Protein AF-B8C5V2-F1 (afdb_monomer_lite)

InterPro domains:
  IPR014729 Rossmann-like alpha/beta/alpha sandwich fold [G3DSA:3.40.50.620] (75-107)
  IPR014729 Rossmann-like alpha/beta/alpha sandwich fold [G3DSA:3.40.50.620] (108-197)

Radius of gyration: 32.72 Å; chains: 1; bounding box: 82×73×82 Å

Foldseek 3Di:
DDDDDDDPPPPPPVVPPPPPPPPDDDDDPPVVPCDPVNVVVVVVVVLVVVLVVVVVCCVVDPAEQEPPGDADDPPDPVLVVQLPAEDEPDDPCLPPWPQNVVVVVVSVVSNHDYDPPCVVVVVVVVCCVVCVCPVVVSPDDDRDYHYDTDPLCPVADSVVLLVLLCCCVPPPPDPVSLVVNCNIHPNVCSVVSSVVRND

Sequence (199 aa):
MPKTAHFSQALKTSSLMSASIFGRDNNSDSDMHTSPIFTTCIVVLTAVLIAAGILIYRILFPAIISYPWDMPGEKSRQRKREKKMAVVFAGSFNPPHWGHLVMIRYLVERGIRTWNADGPDERKLQILNTWGPLLLGPVWPLKTVFLEGDPQYRDVSSTLVRSICSNRRRELGNPTYLEELSMLVPESVVEMVTDAYGR

Secondary structure (DSSP, 8-state):
-----SSSSTTSSSSSSSSSS--------------HHHHHHHHHHHHHHHHHHHHHHHHHS--EEPSSPP---TT-HHHHHHTT-B-------SS--HHHHHHHHHHHHTTPBPGGG-HHHHHHHHHHHHHHHHHSTTS------EEPPPGGGTT--HHHHHHHHHHGGG-TT-HHHHHHHHTTS-HHHHHHHHHHH--

Organism: Thalassiosira pseudonana (NCBI:txid35128)

pLDDT: mean 73.96, std 16.41, range [40.06, 94.31]

Structure (mmCIF, N/CA/C/O backbone):
data_AF-B8C5V2-F1
#
_entry.id   AF-B8C5V2-F1
#
loop_
_atom_site.group_PDB
_atom_site.id
_atom_site.type_symbol
_atom_site.label_atom_id
_atom_site.label_alt_id
_atom_site.label_comp_id
_atom_site.label_asym_id
_atom_site.label_entity_id
_atom_site.label_seq_id
_atom_site.pdbx_PDB_ins_code
_atom_site.Cartn_x
_atom_site.Cartn_y
_atom_site.Cartn_z
_atom_site.occupancy
_atom_site.B_iso_or_equiv
_atom_site.auth_seq_id
_atom_site.auth_comp_id
_atom_site.auth_asym_id
_atom_site.auth_atom_id
_atom_site.pdbx_PDB_model_num
ATOM 1 N N . MET A 1 1 ? 35.890 54.939 -51.400 1.00 40.06 1 MET A N 1
ATOM 2 C CA . MET A 1 1 ? 36.771 54.726 -50.231 1.00 40.06 1 MET A CA 1
ATOM 3 C C . MET A 1 1 ? 36.343 53.445 -49.521 1.00 40.06 1 MET A C 1
ATOM 5 O O . MET A 1 1 ? 35.212 53.404 -49.053 1.00 40.06 1 MET A O 1
ATOM 9 N N . PRO A 1 2 ? 37.179 52.394 -49.520 1.00 43.22 2 PRO A N 1
ATOM 10 C CA . PRO A 1 2 ? 36.842 51.066 -49.009 1.00 43.22 2 PRO A CA 1
ATOM 11 C C . PRO A 1 2 ? 37.365 50.854 -47.576 1.00 43.22 2 PRO A C 1
ATOM 13 O O . PRO A 1 2 ? 38.445 51.329 -47.232 1.00 43.22 2 PRO A O 1
ATOM 16 N N . LYS A 1 3 ? 36.628 50.105 -46.748 1.00 47.59 3 LYS A N 1
ATOM 17 C CA . LYS A 1 3 ? 37.110 49.555 -45.468 1.00 47.59 3 LYS A CA 1
ATOM 18 C C . LYS A 1 3 ? 36.483 48.184 -45.216 1.00 47.59 3 LYS A C 1
ATOM 20 O O . LYS A 1 3 ? 35.490 48.097 -44.512 1.00 47.59 3 LYS A O 1
ATOM 25 N N . THR A 1 4 ? 37.089 47.127 -45.750 1.00 54.66 4 THR A N 1
ATOM 26 C CA . THR A 1 4 ? 36.907 45.740 -45.275 1.00 54.66 4 THR A CA 1
ATOM 27 C C . THR A 1 4 ? 38.101 44.887 -45.711 1.00 54.66 4 THR A C 1
ATOM 29 O O . THR A 1 4 ? 38.016 44.058 -46.609 1.00 54.66 4 THR A O 1
ATOM 32 N N . ALA A 1 5 ? 39.257 45.094 -45.084 1.00 53.91 5 ALA A N 1
ATOM 33 C CA . ALA A 1 5 ? 40.418 44.228 -45.280 1.00 53.91 5 ALA A CA 1
ATOM 34 C C . ALA A 1 5 ? 41.264 44.194 -44.006 1.00 53.91 5 ALA A C 1
ATOM 36 O O . ALA A 1 5 ? 42.315 44.808 -43.975 1.00 53.91 5 ALA A O 1
ATOM 37 N N . HIS A 1 6 ? 40.798 43.542 -42.932 1.00 52.16 6 HIS A N 1
ATOM 38 C CA . HIS A 1 6 ? 41.656 43.318 -41.754 1.00 52.16 6 HIS A CA 1
ATOM 39 C C . HIS A 1 6 ? 41.305 42.112 -40.865 1.00 52.16 6 HIS A C 1
ATOM 41 O O . HIS A 1 6 ? 41.809 42.026 -39.753 1.00 52.16 6 HIS A O 1
ATOM 47 N N . PHE A 1 7 ? 40.509 41.139 -41.329 1.00 47.41 7 PHE A N 1
ATOM 48 C CA . PHE A 1 7 ? 40.158 39.976 -40.488 1.00 47.41 7 PHE A CA 1
ATOM 49 C C . PHE A 1 7 ? 40.547 38.599 -41.047 1.00 47.41 7 PHE A C 1
ATOM 51 O O . PHE A 1 7 ? 40.268 37.584 -40.422 1.00 47.41 7 PHE A O 1
ATOM 58 N N . SER A 1 8 ? 41.244 38.537 -42.189 1.00 47.88 8 SER A N 1
ATOM 59 C CA . SER A 1 8 ? 41.606 37.260 -42.835 1.00 47.88 8 SER A CA 1
ATOM 60 C C . SER A 1 8 ? 43.070 36.823 -42.641 1.00 47.88 8 SER A C 1
ATOM 62 O O . SER A 1 8 ? 43.463 35.795 -43.193 1.00 47.88 8 SER A O 1
ATOM 64 N N . GLN A 1 9 ? 43.889 37.559 -41.879 1.00 46.59 9 GLN A N 1
ATOM 65 C CA . GLN A 1 9 ? 45.310 37.217 -41.672 1.00 46.59 9 GLN A CA 1
ATOM 66 C C . GLN A 1 9 ? 45.621 36.524 -40.334 1.00 46.59 9 GLN A C 1
ATOM 68 O O . GLN A 1 9 ? 46.689 35.936 -40.210 1.00 46.59 9 GLN A O 1
ATOM 73 N N . ALA A 1 10 ? 44.693 36.488 -39.372 1.00 45.22 10 ALA A N 1
ATOM 74 C CA . ALA A 1 10 ? 44.923 35.835 -38.075 1.00 45.22 10 ALA A CA 1
ATOM 75 C C . ALA A 1 10 ? 44.635 34.317 -38.062 1.00 45.22 10 ALA A C 1
ATOM 77 O O . ALA A 1 10 ? 44.964 33.640 -37.096 1.00 45.22 10 ALA A O 1
ATOM 78 N N . LEU A 1 11 ? 44.044 33.764 -39.130 1.00 45.88 11 LEU A N 1
ATOM 79 C CA . LEU A 1 11 ? 43.645 32.348 -39.197 1.00 45.88 11 LEU A CA 1
ATOM 80 C C . LEU A 1 11 ? 44.594 31.453 -40.013 1.00 45.88 11 LEU A C 1
ATOM 82 O O . LEU A 1 11 ? 44.348 30.258 -40.127 1.00 45.88 11 LEU A O 1
ATOM 86 N N . LYS A 1 12 ? 45.683 31.995 -40.578 1.00 44.38 12 LYS A N 1
ATOM 87 C CA . LYS A 1 12 ? 46.648 31.208 -41.377 1.00 44.38 12 LYS A CA 1
ATOM 88 C C . LYS A 1 12 ? 48.013 30.991 -40.719 1.00 44.38 12 LYS A C 1
ATOM 90 O O . LYS A 1 12 ? 48.778 30.171 -41.212 1.00 44.38 12 LYS A O 1
ATOM 95 N N . THR A 1 13 ? 48.320 31.652 -39.604 1.00 46.47 13 THR A N 1
ATOM 96 C CA . THR A 1 13 ? 49.628 31.527 -38.928 1.00 46.47 13 THR A CA 1
ATOM 97 C C . THR A 1 13 ? 49.635 30.564 -37.741 1.00 46.47 13 THR A C 1
ATOM 99 O O . THR A 1 13 ? 50.702 30.126 -37.330 1.00 46.47 13 THR A O 1
ATOM 102 N N . SER A 1 14 ? 48.478 30.133 -37.244 1.00 42.28 14 SER A N 1
ATOM 103 C CA . SER A 1 14 ? 48.376 29.115 -36.185 1.00 42.28 14 SER A CA 1
ATOM 104 C C . SER A 1 14 ? 48.345 27.673 -36.713 1.00 42.28 14 SER A C 1
ATOM 106 O O . SER A 1 14 ? 48.445 26.737 -35.929 1.00 42.28 14 SER A O 1
ATOM 108 N N . SER A 1 15 ? 48.278 27.472 -38.035 1.00 45.62 15 SER A N 1
ATOM 109 C CA . SER A 1 15 ? 48.252 26.135 -38.655 1.00 45.62 15 SER A CA 1
ATOM 110 C C . SER A 1 15 ? 49.636 25.570 -39.012 1.00 45.62 15 SER A C 1
ATOM 112 O O . SER A 1 15 ? 49.718 24.414 -39.416 1.00 45.62 15 SER A O 1
ATOM 114 N N . LEU A 1 16 ? 50.720 26.349 -38.897 1.00 47.03 16 LEU A N 1
ATOM 115 C CA . LEU A 1 16 ? 52.058 25.945 -39.371 1.00 47.03 16 LEU A CA 1
ATOM 116 C C . LEU A 1 16 ? 53.134 25.845 -38.277 1.00 47.03 16 LEU A C 1
ATOM 118 O O . LEU A 1 16 ? 54.271 25.513 -38.594 1.00 47.03 16 LEU A O 1
ATOM 122 N N . MET A 1 17 ? 52.798 26.062 -36.998 1.00 45.00 17 MET A N 1
ATOM 123 C CA . MET A 1 17 ? 53.772 26.008 -35.890 1.00 45.00 17 MET A CA 1
ATOM 124 C C . MET A 1 17 ? 53.619 24.833 -34.911 1.00 45.00 17 MET A C 1
ATOM 126 O O . MET A 1 17 ? 54.364 24.761 -33.941 1.00 45.00 17 MET A O 1
ATOM 130 N N . SER A 1 18 ? 52.735 23.866 -35.172 1.00 43.31 18 SER A N 1
ATOM 131 C CA . SER A 1 18 ? 52.657 22.634 -34.359 1.00 43.31 18 SER A CA 1
ATOM 132 C C . SER A 1 18 ? 53.189 21.385 -35.068 1.00 43.31 18 SER A C 1
ATOM 134 O O . SER A 1 18 ? 53.098 20.290 -34.527 1.00 43.31 18 SER A O 1
ATOM 136 N N . ALA A 1 19 ? 53.782 21.534 -36.256 1.00 46.47 19 ALA A N 1
ATOM 137 C CA . ALA A 1 19 ? 54.218 20.410 -37.086 1.00 46.47 19 ALA A CA 1
ATOM 138 C C . ALA A 1 19 ? 55.685 19.967 -36.881 1.00 46.47 19 ALA A C 1
ATOM 140 O O . ALA A 1 19 ? 56.154 19.117 -37.630 1.00 46.47 19 ALA A O 1
ATOM 141 N N . SER A 1 20 ? 56.430 20.494 -35.898 1.00 47.41 20 SER A N 1
ATOM 142 C CA . SER A 1 20 ? 57.866 20.162 -35.757 1.00 47.41 20 SER A CA 1
ATOM 143 C C . SER A 1 20 ? 58.377 19.894 -34.335 1.00 47.41 20 SER A C 1
ATOM 145 O O . SER A 1 20 ? 59.586 19.842 -34.140 1.00 47.41 20 SER A O 1
ATOM 147 N N . ILE A 1 21 ? 57.501 19.686 -33.344 1.00 47.94 21 ILE A N 1
ATOM 148 C CA . ILE A 1 21 ? 57.899 19.277 -31.977 1.00 47.94 21 ILE A CA 1
ATOM 149 C C . ILE A 1 21 ? 57.143 18.010 -31.556 1.00 47.94 21 ILE A C 1
ATOM 151 O O . ILE A 1 21 ? 56.647 17.891 -30.447 1.00 47.94 21 ILE A O 1
ATOM 155 N N . PHE A 1 22 ? 57.020 17.050 -32.465 1.00 49.22 22 PHE A N 1
ATOM 156 C CA . PHE A 1 22 ? 56.751 15.664 -32.090 1.00 49.22 22 PHE A CA 1
ATOM 157 C C . PHE A 1 22 ? 57.742 14.789 -32.846 1.00 49.22 22 PHE A C 1
ATOM 159 O O . PHE A 1 22 ? 57.435 14.100 -33.817 1.00 49.22 22 PHE A O 1
ATOM 166 N 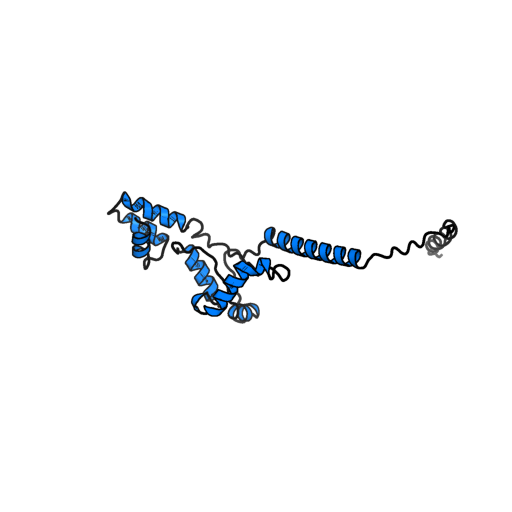N . GLY A 1 23 ? 58.993 14.924 -32.398 1.00 43.78 23 GLY A N 1
ATOM 167 C CA . GLY A 1 23 ? 60.036 13.942 -32.610 1.00 43.78 23 GLY A CA 1
ATOM 168 C C . GLY A 1 23 ? 59.551 12.604 -32.072 1.00 43.78 23 GLY A C 1
ATOM 169 O O . GLY A 1 23 ? 59.410 12.394 -30.874 1.00 43.78 23 GLY A O 1
ATOM 170 N N . ARG A 1 24 ? 59.228 11.754 -33.032 1.00 49.00 24 ARG A N 1
ATOM 171 C CA . ARG A 1 24 ? 59.131 10.306 -32.988 1.00 49.00 24 ARG A CA 1
ATOM 172 C C . ARG A 1 24 ? 60.276 9.689 -32.173 1.00 49.00 24 ARG A C 1
ATOM 174 O O . ARG A 1 24 ? 61.378 9.574 -32.696 1.00 49.00 24 ARG A O 1
ATOM 181 N N . ASP A 1 25 ? 59.966 9.217 -30.969 1.00 47.94 25 ASP A N 1
ATOM 182 C CA . ASP A 1 25 ? 60.619 8.043 -30.391 1.00 47.94 25 ASP A CA 1
ATOM 183 C C . ASP A 1 25 ? 59.676 6.848 -30.561 1.00 47.94 25 ASP A C 1
ATOM 185 O O . ASP A 1 25 ? 58.619 6.732 -29.942 1.00 47.94 25 ASP A O 1
ATOM 189 N N . ASN A 1 26 ? 60.067 5.984 -31.492 1.00 55.44 26 ASN A N 1
ATOM 190 C CA . ASN A 1 26 ? 59.509 4.663 -31.721 1.00 55.44 26 ASN A CA 1
ATOM 191 C C . ASN A 1 26 ? 60.045 3.711 -30.640 1.00 55.44 26 ASN A C 1
ATOM 193 O O . ASN A 1 26 ? 61.198 3.303 -30.746 1.00 55.44 26 ASN A O 1
ATOM 197 N N . ASN A 1 27 ? 59.242 3.347 -29.640 1.00 51.75 27 ASN A N 1
ATOM 198 C CA . ASN A 1 27 ? 59.190 1.996 -29.054 1.00 51.75 27 ASN A CA 1
ATOM 199 C C . ASN A 1 27 ? 58.376 2.009 -27.763 1.00 51.75 27 ASN A C 1
ATOM 201 O O . ASN A 1 27 ? 58.897 2.231 -26.672 1.00 51.75 27 ASN A O 1
ATOM 205 N N . SER A 1 28 ? 57.087 1.733 -27.894 1.00 52.72 28 SER A N 1
ATOM 206 C CA . SER A 1 28 ? 56.334 0.866 -26.986 1.00 52.72 28 SER A CA 1
ATOM 207 C C . SER A 1 28 ? 54.917 0.781 -27.537 1.00 52.72 28 SER A C 1
ATOM 209 O O . SER A 1 28 ? 53.963 1.257 -26.932 1.00 52.72 28 SER A O 1
ATOM 211 N N . ASP A 1 29 ? 54.776 0.117 -28.689 1.00 53.62 29 ASP A N 1
ATOM 212 C CA . ASP A 1 29 ? 53.542 -0.620 -28.963 1.00 53.62 29 ASP A CA 1
ATOM 213 C C . ASP A 1 29 ? 53.491 -1.773 -27.949 1.00 53.62 29 ASP A C 1
ATOM 215 O O . ASP A 1 29 ? 53.711 -2.943 -28.251 1.00 53.62 29 ASP A O 1
ATOM 219 N N . SER A 1 30 ? 53.268 -1.433 -26.679 1.00 56.94 30 SER A N 1
ATOM 220 C CA . SER A 1 30 ? 52.630 -2.348 -25.759 1.00 56.94 30 SER A CA 1
ATOM 221 C C . SER A 1 30 ? 51.190 -2.405 -26.236 1.00 56.94 30 SER A C 1
ATOM 223 O O . SER A 1 30 ? 50.333 -1.689 -25.712 1.00 56.94 30 SER A O 1
ATOM 225 N N . ASP A 1 31 ? 50.948 -3.219 -27.267 1.00 53.72 31 ASP A N 1
ATOM 226 C CA . ASP A 1 31 ? 49.650 -3.829 -27.494 1.00 53.72 31 ASP A CA 1
ATOM 227 C C . ASP A 1 31 ? 49.300 -4.482 -26.167 1.00 53.72 31 ASP A C 1
ATOM 229 O O . ASP A 1 31 ? 49.754 -5.577 -25.819 1.00 53.72 31 ASP A O 1
ATOM 233 N N . MET A 1 32 ? 48.586 -3.720 -25.344 1.00 56.69 32 MET A N 1
ATOM 234 C CA . MET A 1 32 ? 48.079 -4.172 -24.077 1.00 56.69 32 MET A CA 1
ATOM 235 C C . MET A 1 32 ? 47.004 -5.172 -24.467 1.00 56.69 32 MET A C 1
ATOM 237 O O . MET A 1 32 ? 45.839 -4.813 -24.636 1.00 56.69 32 MET A O 1
ATOM 241 N N . HIS A 1 33 ? 47.438 -6.416 -24.696 1.00 58.88 33 HIS A N 1
ATOM 242 C CA . HIS A 1 33 ? 46.615 -7.603 -24.811 1.00 58.88 33 HIS A CA 1
ATOM 243 C C . HIS A 1 33 ? 45.827 -7.689 -23.510 1.00 58.88 33 HIS A C 1
ATOM 245 O O . HIS A 1 33 ? 46.202 -8.359 -22.547 1.00 58.88 33 HIS A O 1
ATOM 251 N N . THR A 1 34 ? 44.749 -6.915 -23.455 1.00 64.00 34 THR A N 1
ATOM 252 C CA . THR A 1 34 ? 43.780 -6.958 -22.384 1.00 64.00 34 THR A CA 1
ATOM 253 C C . THR A 1 34 ? 43.202 -8.351 -22.463 1.00 64.00 34 THR A C 1
ATOM 255 O O . THR A 1 34 ? 42.572 -8.742 -23.448 1.00 64.00 34 THR A O 1
ATOM 258 N N . SER A 1 35 ? 43.533 -9.158 -21.459 1.00 79.44 35 SER A N 1
ATOM 259 C CA . SER A 1 35 ? 43.040 -10.520 -21.408 1.00 79.44 35 SER A CA 1
ATOM 260 C C . SER A 1 35 ? 41.508 -10.468 -21.466 1.00 79.44 35 SER A C 1
ATOM 262 O O . SER A 1 35 ? 40.899 -9.566 -20.878 1.00 79.44 35 SER A O 1
ATOM 264 N N . PRO A 1 36 ? 40.849 -11.415 -22.150 1.00 84.88 36 PRO A N 1
ATOM 265 C CA . PRO A 1 36 ? 39.385 -11.470 -22.194 1.00 84.88 36 PRO A CA 1
ATOM 266 C C . PRO A 1 36 ? 38.768 -11.507 -20.782 1.00 84.88 36 PRO A C 1
ATOM 268 O O . PRO A 1 36 ? 37.652 -11.050 -20.551 1.00 84.88 36 PRO A O 1
ATOM 271 N N . ILE A 1 37 ? 39.529 -11.984 -19.797 1.00 84.81 37 ILE A N 1
ATOM 272 C CA . ILE A 1 37 ? 39.164 -11.948 -18.381 1.00 84.81 37 ILE A CA 1
ATOM 273 C C . ILE A 1 37 ? 39.059 -10.500 -17.878 1.00 84.81 37 ILE A C 1
ATOM 275 O O . ILE A 1 37 ? 38.073 -10.134 -17.251 1.00 84.81 37 ILE A O 1
ATOM 279 N N . PHE A 1 38 ? 40.031 -9.642 -18.182 1.00 85.44 38 PHE A N 1
ATOM 280 C CA . PHE A 1 38 ? 40.012 -8.252 -17.730 1.00 85.44 38 PHE A CA 1
ATOM 281 C C . PHE A 1 38 ? 38.840 -7.457 -18.326 1.00 85.44 38 PHE A C 1
ATOM 283 O O . PHE A 1 38 ? 38.160 -6.722 -17.609 1.00 85.44 38 PHE A O 1
ATOM 290 N N . THR A 1 39 ? 38.548 -7.649 -19.615 1.00 87.75 39 THR A N 1
ATOM 291 C CA . THR A 1 39 ? 37.416 -6.979 -20.275 1.00 87.75 39 THR A CA 1
ATOM 292 C C . THR A 1 39 ? 36.073 -7.455 -19.724 1.00 87.75 39 THR A C 1
ATOM 294 O O . THR A 1 39 ? 35.210 -6.627 -19.432 1.00 87.75 39 THR A O 1
ATOM 297 N N . THR A 1 40 ? 35.902 -8.761 -19.489 1.00 88.81 40 THR A N 1
ATOM 298 C CA . THR A 1 40 ? 34.683 -9.288 -18.848 1.00 88.81 40 THR A CA 1
ATOM 299 C C . THR A 1 40 ? 34.493 -8.755 -17.427 1.00 88.81 40 THR A C 1
ATOM 301 O O . THR A 1 40 ? 33.387 -8.334 -17.090 1.00 88.81 40 THR A O 1
ATOM 304 N N . CYS A 1 41 ? 35.555 -8.674 -16.618 1.00 91.38 41 CYS A N 1
ATOM 305 C CA . CYS A 1 41 ? 35.489 -8.098 -15.273 1.00 91.38 41 CYS A CA 1
ATOM 306 C C . CYS A 1 41 ? 35.025 -6.636 -15.285 1.00 91.38 41 CYS A C 1
ATOM 308 O O . CYS A 1 41 ? 34.180 -6.260 -14.472 1.00 91.38 41 CYS A O 1
ATOM 310 N N . ILE A 1 42 ? 35.530 -5.821 -16.219 1.00 92.38 42 ILE A N 1
ATOM 311 C CA . ILE A 1 42 ? 35.102 -4.422 -16.359 1.00 92.38 42 ILE A CA 1
ATOM 312 C C . ILE A 1 42 ? 33.620 -4.348 -16.717 1.00 92.38 42 ILE A C 1
ATOM 314 O O . ILE A 1 42 ? 32.879 -3.628 -16.055 1.00 92.38 42 ILE A O 1
ATOM 318 N N . VAL A 1 43 ? 33.168 -5.114 -17.714 1.00 91.62 43 VAL A N 1
ATOM 319 C CA . VAL A 1 43 ? 31.759 -5.105 -18.142 1.00 91.62 43 VAL A CA 1
ATOM 320 C C . VAL A 1 43 ? 30.830 -5.489 -16.991 1.00 91.62 43 VAL A C 1
ATOM 322 O O . VAL A 1 43 ? 29.825 -4.814 -16.761 1.00 91.62 43 VAL A O 1
ATOM 325 N N . VAL A 1 44 ? 31.179 -6.533 -16.232 1.00 89.44 44 VAL A N 1
ATOM 326 C CA . VAL A 1 44 ? 30.402 -6.966 -15.063 1.00 89.44 44 VAL A CA 1
ATOM 327 C C . VAL A 1 44 ? 30.382 -5.876 -13.993 1.00 89.44 44 VAL A C 1
ATOM 329 O O . VAL A 1 44 ? 29.309 -5.528 -13.502 1.00 89.44 44 VAL A O 1
ATOM 332 N N . LEU A 1 45 ? 31.535 -5.287 -13.664 1.00 91.62 45 LEU A N 1
ATOM 333 C CA . LEU A 1 45 ? 31.617 -4.216 -12.672 1.00 91.62 45 LEU A CA 1
ATOM 334 C C . LEU A 1 45 ? 30.785 -2.997 -13.087 1.00 91.62 45 LEU A C 1
ATOM 336 O O . LEU A 1 45 ? 30.019 -2.470 -12.283 1.00 91.62 45 LEU A O 1
ATOM 340 N N . THR A 1 46 ? 30.877 -2.571 -14.347 1.00 90.00 46 THR A N 1
ATOM 341 C CA . THR A 1 46 ? 30.078 -1.461 -14.878 1.00 90.00 46 THR A CA 1
ATOM 342 C C . THR A 1 46 ? 28.582 -1.765 -14.803 1.00 90.00 46 THR A C 1
ATOM 344 O O . THR A 1 46 ? 27.816 -0.912 -14.356 1.00 90.00 46 THR A O 1
ATOM 347 N N . ALA A 1 47 ? 28.151 -2.976 -15.170 1.00 86.06 47 ALA A N 1
ATOM 348 C CA . ALA A 1 47 ? 26.749 -3.380 -15.073 1.00 86.06 47 ALA A CA 1
ATOM 349 C C . ALA A 1 47 ? 26.236 -3.342 -13.622 1.00 86.06 47 ALA A C 1
ATOM 351 O O . ALA A 1 47 ? 25.147 -2.826 -13.364 1.00 86.06 47 ALA A O 1
ATOM 352 N N . VAL A 1 48 ? 27.043 -3.821 -12.668 1.00 86.00 48 VAL A N 1
ATOM 353 C CA . VAL A 1 48 ? 26.721 -3.778 -11.234 1.00 86.00 48 VAL A CA 1
ATOM 354 C C . VAL A 1 48 ? 26.600 -2.336 -10.736 1.00 86.00 48 VAL A C 1
ATOM 356 O O . VAL A 1 48 ? 25.636 -2.012 -10.044 1.00 86.00 48 VAL A O 1
ATOM 359 N N . LEU A 1 49 ? 27.525 -1.450 -11.116 1.00 88.19 49 LEU A N 1
ATOM 360 C CA . LEU A 1 49 ? 27.486 -0.039 -10.718 1.00 88.19 49 LEU A CA 1
ATOM 361 C C . LEU A 1 49 ? 26.265 0.695 -11.288 1.00 88.19 49 LEU A C 1
ATOM 363 O O . LEU A 1 49 ? 25.628 1.466 -10.571 1.00 88.19 49 LEU A O 1
ATOM 367 N N . ILE A 1 50 ? 25.896 0.429 -12.545 1.00 86.81 50 ILE A N 1
ATOM 368 C CA . ILE A 1 50 ? 24.683 0.992 -13.158 1.00 86.81 50 ILE A CA 1
ATOM 369 C C . ILE A 1 50 ? 23.435 0.508 -12.412 1.00 86.81 50 ILE A C 1
ATOM 371 O O . ILE A 1 50 ? 22.575 1.319 -12.062 1.00 86.81 50 ILE A O 1
ATOM 375 N N . ALA A 1 51 ? 23.340 -0.794 -12.126 1.00 78.81 51 ALA A N 1
ATOM 376 C CA . ALA A 1 51 ? 22.216 -1.358 -11.384 1.00 78.81 51 ALA A CA 1
ATOM 377 C C . ALA A 1 51 ? 22.101 -0.747 -9.976 1.00 78.81 51 ALA A C 1
ATOM 379 O O . ALA A 1 51 ? 21.014 -0.328 -9.571 1.00 78.81 51 ALA A O 1
ATOM 380 N N . ALA A 1 52 ? 23.224 -0.619 -9.264 1.00 81.00 52 ALA A N 1
ATOM 381 C CA . ALA A 1 52 ? 23.282 0.031 -7.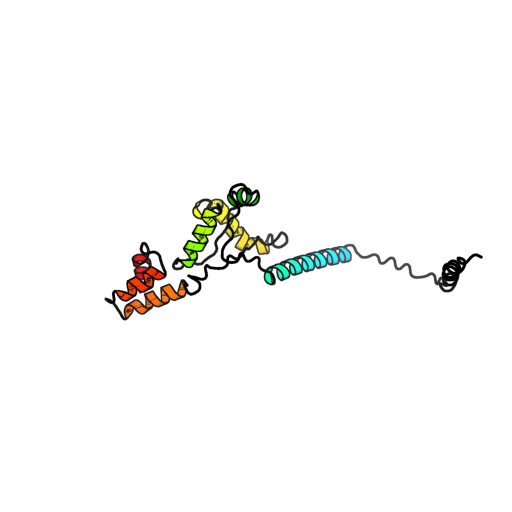959 1.00 81.00 52 ALA A CA 1
ATOM 382 C C . ALA A 1 52 ? 22.843 1.503 -8.035 1.00 81.00 52 ALA A C 1
ATOM 384 O O . ALA A 1 52 ? 22.036 1.944 -7.218 1.00 81.00 52 ALA A O 1
ATOM 385 N N . GLY A 1 53 ? 23.296 2.249 -9.047 1.00 85.25 53 GLY A N 1
ATOM 386 C CA . GLY A 1 53 ? 22.891 3.637 -9.272 1.00 85.25 53 GLY A CA 1
ATOM 387 C C . GLY A 1 53 ? 21.383 3.797 -9.494 1.00 85.25 53 GLY A C 1
ATOM 388 O O . GLY A 1 53 ? 20.764 4.675 -8.895 1.00 85.25 53 GLY A O 1
ATOM 389 N N . ILE A 1 54 ? 20.762 2.915 -10.288 1.00 82.81 54 ILE A N 1
ATOM 390 C CA . ILE A 1 54 ? 19.304 2.915 -10.514 1.00 82.81 54 ILE A CA 1
ATOM 391 C C . ILE A 1 54 ? 18.545 2.623 -9.213 1.00 82.81 54 ILE A C 1
ATOM 393 O O . ILE A 1 54 ? 17.527 3.262 -8.936 1.00 82.81 54 ILE A O 1
ATOM 397 N N . LEU A 1 55 ? 19.027 1.669 -8.411 1.00 77.94 55 LEU A N 1
ATOM 398 C CA . LEU A 1 55 ? 18.425 1.332 -7.120 1.00 77.94 55 LEU A CA 1
ATOM 399 C C . LEU A 1 55 ? 18.507 2.506 -6.142 1.00 77.94 55 LEU A C 1
ATOM 401 O O . LEU A 1 55 ? 17.485 2.893 -5.579 1.00 77.94 55 LEU A O 1
ATOM 405 N N . ILE A 1 56 ? 19.688 3.110 -5.997 1.00 81.12 56 ILE A N 1
ATOM 406 C CA . ILE A 1 56 ? 19.901 4.288 -5.147 1.00 81.12 56 ILE A CA 1
ATOM 407 C C . ILE A 1 56 ? 18.988 5.429 -5.595 1.00 81.12 56 ILE A C 1
ATOM 409 O O . ILE A 1 56 ? 18.289 6.009 -4.769 1.00 81.12 56 ILE A O 1
ATOM 413 N N . TYR A 1 57 ? 18.918 5.707 -6.899 1.00 83.44 57 TYR A N 1
ATOM 414 C CA . TYR A 1 57 ? 18.030 6.737 -7.430 1.00 83.44 57 TYR A CA 1
ATOM 415 C C . TYR A 1 57 ? 16.565 6.486 -7.053 1.00 83.44 57 TYR A C 1
ATOM 417 O O . TYR A 1 57 ? 15.887 7.402 -6.602 1.00 83.44 57 TYR A O 1
ATOM 425 N N . ARG A 1 58 ? 16.069 5.247 -7.167 1.00 76.19 58 ARG A N 1
ATOM 426 C CA . ARG A 1 58 ? 14.685 4.919 -6.782 1.00 76.19 58 ARG A CA 1
ATOM 427 C C . ARG A 1 58 ? 14.422 5.026 -5.283 1.00 76.19 58 ARG A C 1
ATOM 429 O O . ARG A 1 58 ? 13.299 5.343 -4.904 1.00 76.19 58 ARG A O 1
ATOM 436 N N . ILE A 1 59 ? 15.422 4.746 -4.449 1.00 75.31 59 ILE A N 1
ATOM 437 C CA . ILE A 1 59 ? 15.323 4.918 -2.995 1.00 75.31 59 ILE A CA 1
ATOM 438 C C . ILE A 1 59 ? 15.272 6.411 -2.643 1.00 75.31 59 ILE A C 1
ATOM 440 O O . ILE A 1 59 ? 14.479 6.808 -1.795 1.00 75.31 59 ILE A O 1
ATOM 444 N N . LEU A 1 60 ? 16.082 7.238 -3.312 1.00 79.12 60 LEU A N 1
ATOM 445 C CA . LEU A 1 60 ? 16.154 8.681 -3.063 1.00 79.12 60 LEU A CA 1
ATOM 446 C C . LEU A 1 60 ? 14.977 9.463 -3.664 1.00 79.12 60 LEU A C 1
ATOM 448 O O . LEU A 1 60 ? 14.575 10.481 -3.108 1.00 79.12 60 LEU A O 1
ATOM 452 N N . PHE A 1 61 ? 14.417 8.993 -4.779 1.00 82.81 61 PHE A N 1
ATOM 453 C CA . PHE A 1 61 ? 13.327 9.649 -5.503 1.00 82.81 61 PHE A CA 1
ATOM 454 C C . PHE A 1 61 ? 12.135 8.696 -5.667 1.00 82.81 61 PHE A C 1
ATOM 456 O O . PHE A 1 61 ? 11.871 8.203 -6.772 1.00 82.81 61 PHE A O 1
ATOM 463 N N . PRO A 1 62 ? 11.406 8.401 -4.575 1.00 79.44 62 PRO A N 1
ATOM 464 C CA . PRO A 1 62 ? 10.222 7.561 -4.646 1.00 79.44 62 PRO A CA 1
ATOM 465 C C . PRO A 1 62 ? 9.133 8.232 -5.492 1.00 79.44 62 PRO A C 1
ATOM 467 O O . PRO A 1 62 ? 8.876 9.431 -5.385 1.00 79.44 62 PRO A O 1
ATOM 470 N N . ALA A 1 63 ? 8.447 7.444 -6.322 1.00 80.94 63 ALA A N 1
ATOM 471 C CA . ALA A 1 63 ? 7.265 7.915 -7.035 1.00 80.94 63 ALA A CA 1
ATOM 472 C C . ALA A 1 63 ? 6.089 7.999 -6.053 1.00 80.94 63 ALA A C 1
ATOM 474 O O . ALA A 1 63 ? 5.529 6.967 -5.680 1.00 80.94 63 ALA A O 1
ATOM 475 N N . ILE A 1 64 ? 5.736 9.215 -5.636 1.00 83.81 64 ILE A N 1
ATOM 476 C CA . ILE A 1 64 ? 4.626 9.490 -4.719 1.00 83.81 64 ILE A CA 1
ATOM 477 C C . ILE A 1 64 ? 3.474 10.109 -5.518 1.00 83.81 64 ILE A C 1
ATOM 479 O O . ILE A 1 64 ? 3.663 11.094 -6.229 1.00 83.81 64 ILE A O 1
ATOM 483 N N . ILE A 1 65 ? 2.284 9.519 -5.420 1.00 85.56 65 ILE A N 1
ATOM 484 C CA . ILE A 1 65 ? 1.032 10.128 -5.874 1.00 85.56 65 ILE A CA 1
ATOM 485 C C . ILE A 1 65 ? 0.476 10.920 -4.694 1.00 85.56 65 ILE A C 1
ATOM 487 O O . ILE A 1 65 ? 0.013 10.327 -3.718 1.00 85.56 65 ILE A O 1
ATOM 491 N N . SER A 1 66 ? 0.542 12.244 -4.800 1.00 86.75 66 SER A N 1
ATOM 492 C CA . SER A 1 66 ? 0.064 13.156 -3.764 1.00 86.75 66 SER A CA 1
ATOM 493 C C . SER A 1 66 ? -1.454 13.284 -3.729 1.00 86.75 66 SER A C 1
ATOM 495 O O . SER A 1 66 ? -2.136 13.047 -4.728 1.00 86.75 66 SER A O 1
ATOM 497 N N . TYR A 1 67 ? -1.969 13.666 -2.563 1.00 85.94 67 TYR A N 1
ATOM 498 C CA . TYR A 1 67 ? -3.374 14.024 -2.383 1.00 85.94 67 TYR A CA 1
ATOM 499 C C . TYR A 1 67 ? -3.621 15.494 -2.805 1.00 85.94 67 TYR A C 1
ATOM 501 O O . TYR A 1 67 ? -2.769 16.341 -2.530 1.00 85.94 67 TYR A O 1
ATOM 509 N N . PRO A 1 68 ? -4.772 15.849 -3.417 1.00 87.31 68 PRO A N 1
ATOM 510 C CA . PRO A 1 68 ? -5.864 14.974 -3.845 1.00 87.31 68 PRO A CA 1
ATOM 511 C C . PRO A 1 68 ? -5.458 14.120 -5.046 1.00 87.31 68 PRO A C 1
ATOM 513 O O . PRO A 1 68 ? -4.778 14.584 -5.957 1.00 87.31 68 PRO A O 1
ATOM 516 N N . TRP A 1 69 ? -5.873 12.854 -5.050 1.00 86.94 69 TRP A N 1
ATOM 517 C CA . TRP A 1 69 ? -5.443 11.938 -6.096 1.00 86.94 69 TRP A CA 1
ATOM 518 C C . TRP A 1 69 ? -6.139 12.233 -7.429 1.00 86.94 69 TRP A C 1
ATOM 520 O O . TRP A 1 69 ? -7.351 12.064 -7.570 1.00 86.94 69 TRP A O 1
ATOM 530 N N . ASP A 1 70 ? -5.356 12.619 -8.434 1.00 82.12 70 ASP A N 1
ATOM 531 C CA . ASP A 1 70 ? -5.873 12.928 -9.765 1.00 82.12 70 ASP A CA 1
ATOM 532 C C . ASP A 1 70 ? -6.523 11.716 -10.433 1.00 82.12 70 ASP A C 1
ATOM 534 O O . ASP A 1 70 ? -5.878 10.691 -10.674 1.00 82.12 70 ASP A O 1
ATOM 538 N N . MET A 1 71 ? -7.784 11.862 -10.838 1.00 77.62 71 MET A N 1
ATOM 539 C CA . MET A 1 71 ? -8.506 10.847 -11.599 1.00 77.62 71 MET A CA 1
ATOM 540 C C . MET A 1 71 ? -8.426 11.146 -13.099 1.00 77.62 71 MET A C 1
ATOM 542 O O . MET A 1 71 ? -9.020 12.121 -13.567 1.00 77.62 71 MET A O 1
ATOM 546 N N . PRO A 1 72 ? -7.738 10.316 -13.906 1.00 76.56 72 PRO A N 1
ATOM 547 C CA . PRO A 1 72 ? -7.657 10.565 -15.334 1.00 76.56 72 PRO A CA 1
ATOM 548 C C . PRO A 1 72 ? -9.052 10.477 -15.974 1.00 76.56 72 PRO A C 1
ATOM 550 O O . PRO A 1 72 ? -9.860 9.592 -15.662 1.00 76.56 72 PRO A O 1
ATOM 553 N N . GLY A 1 73 ? -9.338 11.387 -16.911 1.00 77.62 73 GLY A N 1
ATOM 554 C CA . GLY A 1 73 ? -10.617 11.421 -17.624 1.00 77.62 73 GLY A CA 1
ATOM 555 C C . GLY A 1 73 ? -10.940 10.077 -18.287 1.00 77.62 73 GLY A C 1
ATOM 556 O O . GLY A 1 73 ? -10.044 9.367 -18.754 1.00 77.62 73 GLY A O 1
ATOM 557 N N . GLU A 1 74 ? -12.221 9.708 -18.342 1.00 72.00 74 GLU A N 1
ATOM 558 C CA . GLU A 1 74 ? -12.673 8.365 -18.743 1.00 72.00 74 GLU A CA 1
ATOM 559 C C . GLU A 1 74 ? -12.195 7.933 -20.139 1.00 72.00 74 GLU A C 1
ATOM 561 O O . GLU A 1 74 ? -11.856 6.770 -20.366 1.00 72.00 74 GLU A O 1
ATOM 566 N N . LYS A 1 75 ? -12.085 8.890 -21.066 1.00 73.44 75 LYS A N 1
ATOM 567 C CA . LYS A 1 75 ? -11.624 8.658 -22.443 1.00 73.44 75 LYS A CA 1
ATOM 568 C C . LYS A 1 75 ? -10.097 8.678 -22.599 1.00 73.44 75 LYS A C 1
ATOM 570 O O . LYS A 1 75 ? -9.599 8.403 -23.693 1.00 73.44 75 LYS A O 1
ATOM 575 N N . SER A 1 76 ? -9.343 8.987 -21.542 1.00 81.56 76 SER A N 1
ATOM 576 C CA . SER A 1 76 ? -7.884 9.110 -21.612 1.00 81.56 76 SER A CA 1
ATOM 577 C C . SER A 1 76 ? -7.206 7.767 -21.919 1.00 81.56 76 SER A C 1
ATOM 579 O O . SER A 1 76 ? -7.625 6.694 -21.469 1.00 81.56 76 SER A O 1
ATOM 581 N N . ARG A 1 77 ? -6.106 7.814 -22.685 1.00 80.94 77 ARG A N 1
ATOM 582 C CA . ARG A 1 77 ? -5.275 6.625 -22.956 1.00 80.94 77 ARG A CA 1
ATOM 583 C C . ARG A 1 77 ? -4.694 6.036 -21.667 1.00 80.94 77 ARG A C 1
ATOM 585 O O . ARG A 1 77 ? -4.556 4.819 -21.573 1.00 80.94 77 ARG A O 1
ATOM 592 N N . GLN A 1 78 ? -4.392 6.889 -20.688 1.00 80.00 78 GLN A N 1
ATOM 593 C CA . GLN A 1 78 ? -3.898 6.492 -19.374 1.00 80.00 78 GLN A CA 1
ATOM 594 C C . GLN A 1 78 ? -4.916 5.618 -18.633 1.00 80.00 78 GLN A C 1
ATOM 596 O O . GLN A 1 78 ? -4.584 4.495 -18.263 1.00 80.00 78 GLN A O 1
ATOM 601 N N . ARG A 1 79 ? -6.181 6.046 -18.543 1.00 78.38 79 ARG A N 1
ATOM 602 C CA . ARG A 1 79 ? -7.233 5.275 -17.863 1.00 78.38 79 ARG A CA 1
ATOM 603 C C . ARG A 1 79 ? -7.490 3.912 -18.504 1.00 78.38 79 ARG A C 1
ATOM 605 O O . ARG A 1 79 ? -7.702 2.924 -17.808 1.00 78.38 79 ARG A O 1
ATOM 612 N N . LYS A 1 80 ? -7.413 3.818 -19.837 1.00 79.88 80 LYS A N 1
ATOM 613 C CA . LYS A 1 80 ? -7.524 2.529 -20.549 1.00 79.88 80 LYS A CA 1
ATOM 614 C C . LYS A 1 80 ? -6.385 1.559 -20.216 1.00 79.88 80 LYS A C 1
ATOM 616 O O . LYS A 1 80 ? -6.605 0.351 -20.253 1.00 79.88 80 LYS A O 1
ATOM 621 N N . ARG A 1 81 ? -5.179 2.071 -19.939 1.00 80.06 81 ARG A N 1
ATOM 622 C CA . ARG A 1 81 ? -4.031 1.257 -19.510 1.00 80.06 81 ARG A CA 1
ATOM 623 C C . ARG A 1 81 ? -4.182 0.829 -18.055 1.00 80.06 81 ARG A C 1
ATOM 625 O O . ARG A 1 81 ? -4.046 -0.353 -17.774 1.00 80.06 81 ARG A O 1
ATOM 632 N N . GLU A 1 82 ? -4.531 1.758 -17.172 1.00 79.19 82 GLU A N 1
ATOM 633 C CA . GLU A 1 82 ? -4.683 1.507 -15.733 1.00 79.19 82 GLU A CA 1
ATOM 634 C C . GLU A 1 82 ? -5.795 0.498 -15.421 1.00 79.19 82 GLU A C 1
ATOM 636 O O . GLU A 1 82 ? -5.590 -0.374 -14.586 1.00 79.19 82 GLU A O 1
ATOM 641 N N . LYS A 1 83 ? -6.902 0.497 -16.182 1.00 78.31 83 LYS A N 1
ATOM 642 C CA . LYS A 1 83 ? -7.968 -0.524 -16.078 1.00 78.31 83 LYS A CA 1
ATOM 643 C C . LYS A 1 83 ? -7.508 -1.970 -16.321 1.00 78.31 83 LYS A C 1
ATOM 645 O O . LYS A 1 83 ? -8.234 -2.913 -16.017 1.00 78.31 83 LYS A O 1
ATOM 650 N N . LYS A 1 84 ? -6.347 -2.152 -16.952 1.00 77.19 84 LYS A N 1
ATOM 651 C CA . LYS A 1 84 ? -5.746 -3.465 -17.223 1.00 77.19 84 LYS A CA 1
ATOM 652 C C . LYS A 1 84 ? -4.622 -3.801 -16.244 1.00 77.19 84 LYS A C 1
ATOM 654 O O . LYS A 1 84 ? -4.020 -4.860 -16.373 1.00 77.19 84 LYS A O 1
ATOM 659 N N . MET A 1 85 ? -4.302 -2.896 -15.321 1.00 75.94 85 MET A N 1
ATOM 660 C CA . MET A 1 85 ? -3.252 -3.104 -14.337 1.00 75.94 85 MET A CA 1
ATOM 661 C C . MET A 1 85 ? -3.821 -3.812 -13.109 1.00 75.94 85 MET A C 1
ATOM 663 O O . MET A 1 85 ? -4.892 -3.464 -12.609 1.00 75.94 85 MET A O 1
ATOM 667 N N . ALA A 1 86 ? -3.062 -4.784 -12.617 1.00 75.19 86 ALA A N 1
ATOM 668 C CA . ALA A 1 86 ? -3.191 -5.292 -11.262 1.00 75.19 86 ALA A CA 1
ATOM 669 C C . ALA A 1 86 ? -2.202 -4.528 -10.377 1.00 75.19 86 ALA A C 1
ATOM 671 O O . ALA A 1 86 ? -1.069 -4.266 -10.799 1.00 75.19 86 ALA A O 1
ATOM 672 N N . VAL A 1 87 ? -2.621 -4.156 -9.168 1.00 75.94 87 VAL A N 1
ATOM 673 C CA . VAL A 1 87 ? -1.702 -3.609 -8.163 1.00 75.94 87 VAL A CA 1
ATOM 674 C C . VAL A 1 87 ? -1.819 -4.376 -6.867 1.00 75.94 87 VAL A C 1
ATOM 676 O O . VAL A 1 87 ? -2.887 -4.844 -6.477 1.00 75.94 87 VAL A O 1
ATOM 679 N N . VAL A 1 88 ? -0.693 -4.431 -6.173 1.00 75.75 88 VAL A N 1
ATOM 680 C CA . VAL A 1 88 ? -0.625 -4.897 -4.800 1.00 75.75 88 VAL A CA 1
ATOM 681 C C . VAL A 1 88 ? -0.695 -3.678 -3.897 1.00 75.75 88 VAL A C 1
ATOM 683 O O . VAL A 1 88 ? 0.225 -2.859 -3.891 1.00 75.75 88 VAL A O 1
ATOM 686 N N . PHE A 1 89 ? -1.780 -3.558 -3.135 1.00 83.75 89 PHE A N 1
ATOM 687 C CA . PHE A 1 89 ? -1.851 -2.595 -2.045 1.00 83.75 89 PHE A CA 1
ATOM 688 C C . PHE A 1 89 ? -1.347 -3.265 -0.766 1.00 83.75 89 PHE A C 1
ATOM 690 O O . PHE A 1 89 ? -2.067 -4.021 -0.118 1.00 83.75 89 PHE A O 1
ATOM 697 N N . ALA A 1 90 ? -0.066 -3.050 -0.464 1.00 79.31 90 ALA A N 1
ATOM 698 C CA . ALA A 1 90 ? 0.595 -3.669 0.675 1.00 79.31 90 ALA A CA 1
ATOM 699 C C . ALA A 1 90 ? 0.266 -2.924 1.979 1.00 79.31 90 ALA A C 1
ATOM 701 O O . ALA A 1 90 ? 0.466 -1.717 2.082 1.00 79.31 90 ALA A O 1
ATOM 702 N N . GLY A 1 91 ? -0.187 -3.668 2.985 1.00 77.44 91 GLY A N 1
ATOM 703 C CA . GLY A 1 91 ? -0.472 -3.187 4.334 1.00 77.44 91 GLY A CA 1
ATOM 704 C C . GLY A 1 91 ? -0.710 -4.373 5.267 1.00 77.44 91 GLY A C 1
ATOM 705 O O . GLY A 1 91 ? -1.016 -5.468 4.801 1.00 77.44 91 GLY A O 1
ATOM 706 N N . SER A 1 92 ? -0.545 -4.190 6.579 1.00 75.69 92 SER A N 1
ATOM 707 C CA . SER A 1 92 ? -0.822 -5.260 7.552 1.00 75.69 92 SER A CA 1
ATOM 708 C C . SER A 1 92 ? -2.315 -5.439 7.833 1.00 75.69 92 SER A C 1
ATOM 710 O O . SER A 1 92 ? -2.696 -6.489 8.335 1.00 75.69 92 SER A O 1
ATOM 712 N N . PHE A 1 93 ? -3.143 -4.429 7.527 1.00 85.94 93 PHE A N 1
ATOM 713 C CA . PHE A 1 93 ? -4.598 -4.417 7.739 1.00 85.94 93 PHE A CA 1
ATOM 714 C C . PHE A 1 93 ? -5.022 -4.979 9.110 1.00 85.94 93 PHE A C 1
ATOM 716 O O . PHE A 1 93 ? -5.979 -5.739 9.207 1.00 85.94 93 PHE A O 1
ATOM 723 N N . ASN A 1 94 ? -4.310 -4.619 10.186 1.00 87.94 94 ASN A N 1
ATOM 724 C CA . ASN A 1 94 ? -4.445 -5.281 11.490 1.00 87.94 94 ASN A CA 1
ATOM 725 C C . ASN A 1 94 ? -4.760 -4.304 12.643 1.00 87.94 94 ASN A C 1
ATOM 727 O O . ASN A 1 94 ? -3.865 -4.027 13.453 1.00 87.94 94 ASN A O 1
ATOM 731 N N . PRO A 1 95 ? -5.992 -3.758 12.741 1.00 90.62 95 PRO A N 1
ATOM 732 C CA . PRO A 1 95 ? -7.147 -3.966 11.850 1.00 90.62 95 PRO A CA 1
ATOM 733 C C . PRO A 1 95 ? -7.198 -2.987 10.662 1.00 90.62 95 PRO A C 1
ATOM 735 O O . PRO A 1 95 ? -6.512 -1.955 10.690 1.00 90.62 95 PRO A O 1
ATOM 738 N N . PRO A 1 96 ? -8.018 -3.260 9.625 1.00 90.38 96 PRO A N 1
ATOM 739 C CA . PRO A 1 96 ? -8.335 -2.259 8.610 1.00 90.38 96 PRO A CA 1
ATOM 740 C C . PRO A 1 96 ? -9.060 -1.058 9.246 1.00 90.38 96 PRO A C 1
ATOM 742 O O . PRO A 1 96 ? -9.785 -1.203 10.226 1.00 90.38 96 PRO A O 1
ATOM 745 N N . HIS A 1 97 ? -8.858 0.133 8.683 1.00 93.06 97 HIS A N 1
ATOM 746 C CA . HIS A 1 97 ? -9.415 1.402 9.172 1.00 93.06 97 HIS A CA 1
ATOM 747 C C . HIS A 1 97 ? -9.751 2.320 7.994 1.00 93.06 97 HIS A C 1
ATOM 749 O O . HIS A 1 97 ? -9.385 2.010 6.856 1.00 93.06 97 HIS A O 1
ATOM 755 N N . TRP A 1 98 ? -10.411 3.454 8.242 1.00 93.06 98 TRP A N 1
ATOM 756 C CA . TRP A 1 98 ? -10.878 4.351 7.177 1.00 93.06 98 TRP A CA 1
ATOM 757 C C . TRP A 1 98 ? -9.775 4.788 6.208 1.00 93.06 98 TRP A C 1
ATOM 759 O O . TRP A 1 98 ? -9.968 4.689 4.999 1.00 93.06 98 TRP A O 1
ATOM 769 N N . GLY A 1 99 ? -8.587 5.135 6.713 1.00 90.88 99 GLY A N 1
ATOM 770 C CA . GLY A 1 99 ? -7.422 5.434 5.867 1.00 90.88 99 GLY A CA 1
ATOM 771 C C . GLY A 1 99 ? -7.114 4.351 4.816 1.00 90.88 99 GLY A C 1
ATOM 772 O O . GLY A 1 99 ? -6.931 4.665 3.643 1.00 90.88 99 GLY A O 1
ATOM 773 N N . HIS A 1 100 ? -7.158 3.065 5.189 1.00 91.25 100 HIS A N 1
ATOM 774 C CA . HIS A 1 100 ? -6.983 1.964 4.233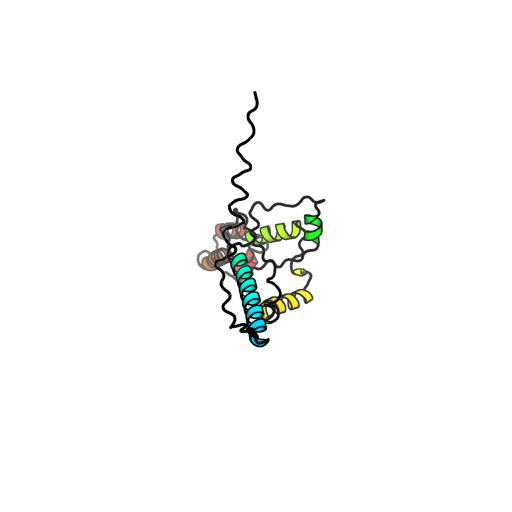 1.00 91.25 100 HIS A CA 1
ATOM 775 C C . HIS A 1 100 ? -8.113 1.904 3.196 1.00 91.25 100 HIS A C 1
ATOM 777 O O . HIS A 1 100 ? -7.866 1.680 2.011 1.00 91.25 100 HIS A O 1
ATOM 783 N N . LEU A 1 101 ? -9.359 2.083 3.636 1.00 92.00 101 LEU A N 1
ATOM 784 C CA . LEU A 1 101 ? -10.539 1.930 2.784 1.00 92.00 101 LEU A CA 1
ATOM 785 C C . LEU A 1 101 ? -10.652 3.033 1.742 1.00 92.00 101 LEU A C 1
ATOM 787 O O . LEU A 1 101 ? -11.028 2.754 0.608 1.00 92.00 101 LEU A O 1
ATOM 791 N N . VAL A 1 102 ? -10.286 4.261 2.098 1.00 91.62 102 VAL A N 1
ATOM 792 C CA . VAL A 1 102 ? -10.289 5.389 1.163 1.00 91.62 102 VAL A CA 1
ATOM 793 C C . VAL A 1 102 ? -9.248 5.177 0.062 1.00 91.62 102 VAL A C 1
ATOM 795 O O . VAL A 1 102 ? -9.552 5.362 -1.117 1.00 91.62 102 VAL A O 1
ATOM 798 N N . MET A 1 103 ? -8.064 4.664 0.410 1.00 90.62 103 MET A N 1
ATOM 799 C CA . MET A 1 103 ? -7.040 4.291 -0.574 1.00 90.62 103 MET A CA 1
ATOM 800 C C . MET A 1 103 ? -7.507 3.141 -1.479 1.00 90.62 103 MET A C 1
ATOM 802 O O . MET A 1 103 ? -7.366 3.221 -2.698 1.00 90.62 103 MET A O 1
ATOM 806 N N . ILE A 1 104 ? -8.113 2.089 -0.913 1.00 89.75 104 ILE A N 1
ATOM 807 C CA . ILE A 1 104 ? -8.674 0.972 -1.693 1.00 89.75 104 ILE A CA 1
ATOM 808 C C . ILE A 1 104 ? -9.769 1.468 -2.636 1.00 89.75 104 ILE A C 1
ATOM 810 O O . ILE A 1 104 ? -9.763 1.115 -3.814 1.00 89.75 104 ILE A O 1
ATOM 814 N N . ARG A 1 105 ? -10.690 2.300 -2.142 1.00 89.62 105 ARG A N 1
ATOM 815 C CA . ARG A 1 105 ? -11.772 2.879 -2.938 1.00 89.62 105 ARG A CA 1
ATOM 816 C C . ARG A 1 105 ? -11.213 3.635 -4.138 1.00 89.62 105 ARG A C 1
ATOM 818 O O . ARG A 1 105 ? -11.647 3.387 -5.258 1.00 89.62 105 ARG A O 1
ATOM 825 N N . TYR A 1 106 ? -10.211 4.482 -3.920 1.00 88.50 106 TYR A N 1
ATOM 826 C CA . TYR A 1 106 ? -9.533 5.192 -4.997 1.00 88.50 106 TYR A CA 1
ATOM 827 C C . TYR A 1 106 ? -8.908 4.237 -6.031 1.00 88.50 106 TYR A C 1
ATOM 829 O O . TYR A 1 106 ? -9.108 4.411 -7.235 1.00 88.50 106 TYR A O 1
ATOM 837 N N . LEU A 1 107 ? -8.201 3.190 -5.589 1.00 87.06 107 LEU A N 1
ATOM 838 C CA . LEU A 1 107 ? -7.608 2.197 -6.494 1.00 87.06 107 LEU A CA 1
ATOM 839 C C . LEU A 1 107 ? -8.680 1.474 -7.330 1.00 87.06 107 LEU A 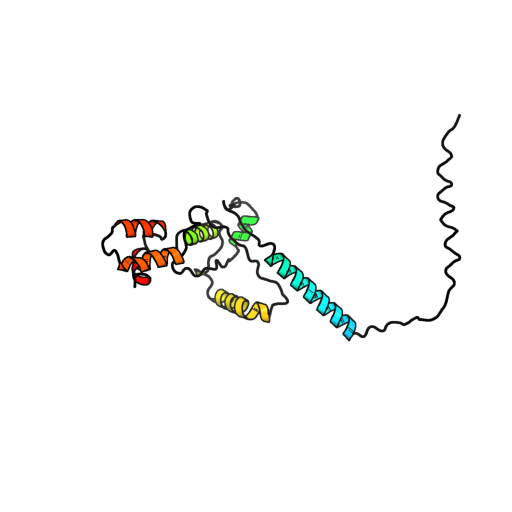C 1
ATOM 841 O O . LEU A 1 107 ? -8.519 1.318 -8.544 1.00 87.06 107 LEU A O 1
ATOM 845 N N . VAL A 1 108 ? -9.797 1.097 -6.704 1.00 84.62 108 VAL A N 1
ATOM 846 C CA . VAL A 1 108 ? -10.931 0.443 -7.371 1.00 84.62 108 VAL A CA 1
ATOM 847 C C . VAL A 1 108 ? -11.598 1.380 -8.382 1.00 84.62 108 VAL A C 1
ATOM 849 O O . VAL A 1 108 ? -11.835 0.979 -9.521 1.00 84.62 108 VAL A O 1
ATOM 852 N N . GLU A 1 109 ? -11.855 2.641 -8.025 1.00 83.38 109 GLU A N 1
ATOM 853 C CA . GLU A 1 109 ? -12.450 3.642 -8.926 1.00 83.38 109 GLU A CA 1
ATOM 854 C C . GLU A 1 109 ? -11.539 3.957 -10.126 1.00 83.38 109 GLU A C 1
ATOM 856 O O . GLU A 1 109 ? -12.008 4.194 -11.251 1.00 83.38 109 GLU A O 1
ATOM 861 N N . ARG A 1 110 ? -10.218 3.889 -9.922 1.00 79.94 110 ARG A N 1
ATOM 862 C CA . ARG A 1 110 ? -9.213 3.979 -10.990 1.00 79.94 110 ARG A CA 1
ATOM 863 C C . ARG A 1 110 ? -9.249 2.769 -11.937 1.00 79.94 110 ARG A C 1
ATOM 865 O O . ARG A 1 110 ? -8.661 2.804 -13.020 1.00 79.94 110 ARG A O 1
ATOM 872 N N . GLY A 1 111 ? -10.024 1.741 -11.591 1.00 68.88 111 GLY A N 1
ATOM 873 C CA . GLY A 1 111 ? -10.208 0.512 -12.353 1.00 68.88 111 GLY A CA 1
ATOM 874 C C . GLY A 1 111 ? -9.071 -0.480 -12.157 1.00 68.88 111 GLY A C 1
ATOM 875 O O . GLY A 1 111 ? -8.905 -1.383 -12.974 1.00 68.88 111 GLY A O 1
ATOM 876 N N . ILE A 1 112 ? -8.278 -0.290 -11.107 1.00 67.38 112 ILE A N 1
ATOM 877 C CA . ILE A 1 112 ? -7.168 -1.162 -10.784 1.00 67.38 112 ILE A CA 1
ATOM 878 C C . ILE A 1 112 ? -7.725 -2.353 -10.006 1.00 67.38 112 ILE A C 1
ATOM 880 O O . ILE A 1 112 ? -8.429 -2.189 -9.009 1.00 67.38 112 ILE A O 1
ATOM 884 N N . ARG A 1 113 ? -7.435 -3.566 -10.481 1.00 60.78 113 ARG A N 1
ATOM 885 C CA . ARG A 1 113 ? -7.915 -4.790 -9.832 1.00 60.78 113 ARG A CA 1
ATOM 886 C C . ARG A 1 113 ? -7.159 -5.013 -8.528 1.00 60.78 113 ARG A C 1
ATOM 888 O O . ARG A 1 113 ? -5.927 -4.969 -8.515 1.00 60.78 113 ARG A O 1
ATOM 895 N N . THR A 1 114 ? -7.907 -5.235 -7.451 1.00 55.91 114 THR A N 1
ATOM 896 C CA . THR A 1 114 ? -7.372 -5.611 -6.143 1.00 55.91 114 THR A CA 1
ATOM 897 C C . THR A 1 114 ? -7.334 -7.136 -6.002 1.00 55.91 114 THR A C 1
ATOM 899 O O . THR A 1 114 ? -8.177 -7.843 -6.549 1.00 55.91 114 THR A O 1
ATOM 902 N N . TRP A 1 115 ? -6.327 -7.599 -5.263 1.00 50.09 115 TRP A N 1
ATOM 903 C CA . TRP A 1 115 ? -5.942 -8.957 -4.831 1.00 50.09 115 TRP A CA 1
ATOM 904 C C . TRP A 1 115 ? -6.984 -10.099 -4.948 1.00 50.09 115 TRP A C 1
ATOM 906 O O . TRP A 1 115 ? -6.655 -11.181 -5.411 1.00 50.09 115 TRP A O 1
ATOM 916 N N . ASN A 1 116 ? -8.260 -9.879 -4.612 1.00 46.97 116 ASN A N 1
ATOM 917 C CA . ASN A 1 116 ? -9.269 -10.938 -4.439 1.00 46.97 116 ASN A CA 1
ATOM 918 C C . ASN A 1 116 ? -9.599 -11.792 -5.694 1.00 46.97 116 ASN A C 1
ATOM 920 O O . ASN A 1 116 ? -10.366 -12.745 -5.593 1.00 46.97 116 ASN A O 1
ATOM 924 N N . ALA A 1 117 ? -9.072 -11.466 -6.879 1.00 50.09 117 ALA A N 1
ATOM 925 C CA . ALA A 1 117 ? -9.362 -12.187 -8.123 1.00 50.09 117 ALA A CA 1
ATOM 926 C C . ALA A 1 117 ? -8.256 -13.157 -8.602 1.00 50.09 117 ALA A C 1
ATOM 928 O O . ALA A 1 117 ? -8.564 -14.027 -9.415 1.00 50.09 117 ALA A O 1
ATOM 929 N N . ASP A 1 118 ? -7.007 -13.062 -8.116 1.00 49.25 118 ASP A N 1
ATOM 930 C CA . ASP A 1 118 ? -5.835 -13.606 -8.838 1.00 49.25 118 ASP A CA 1
ATOM 931 C C . ASP A 1 118 ? -4.920 -14.542 -7.998 1.00 49.25 118 ASP A C 1
ATOM 933 O O . ASP A 1 118 ? -3.695 -14.549 -8.147 1.00 49.25 118 ASP A O 1
ATOM 937 N N . GLY A 1 119 ? -5.504 -15.407 -7.156 1.00 51.50 119 GLY A N 1
ATOM 938 C CA . GLY A 1 119 ? -4.792 -16.336 -6.249 1.00 51.50 119 GLY A CA 1
ATOM 939 C C . GLY A 1 119 ? -3.605 -17.153 -6.830 1.00 51.50 119 GLY A C 1
ATOM 940 O O . GLY A 1 119 ? -2.603 -17.347 -6.135 1.00 51.50 119 GLY A O 1
ATOM 941 N N . PRO A 1 120 ? -3.626 -17.632 -8.093 1.00 57.28 120 PRO A N 1
ATOM 942 C CA . PRO A 1 120 ? -2.476 -18.321 -8.699 1.00 57.28 120 PRO A CA 1
ATOM 943 C C . PRO A 1 120 ? -1.300 -17.398 -9.060 1.00 57.28 120 PRO A C 1
ATOM 945 O O . PRO A 1 120 ? -0.141 -17.815 -8.983 1.00 57.28 120 PRO A O 1
ATOM 948 N N . ASP A 1 121 ? -1.575 -16.155 -9.456 1.00 53.34 121 ASP A N 1
ATOM 949 C CA . ASP A 1 121 ? -0.544 -15.157 -9.770 1.00 53.34 121 ASP A CA 1
ATOM 950 C C . ASP A 1 121 ? 0.016 -14.510 -8.495 1.00 53.34 121 ASP A C 1
ATOM 952 O O . ASP A 1 121 ? 1.179 -14.112 -8.436 1.00 53.34 121 ASP A O 1
ATOM 956 N N . GLU A 1 122 ? -0.763 -14.549 -7.422 1.00 50.06 122 GLU A N 1
ATOM 957 C CA . GLU A 1 122 ? -0.385 -14.201 -6.056 1.00 50.06 122 GLU A CA 1
ATOM 958 C C . GLU A 1 122 ? 0.770 -15.050 -5.514 1.00 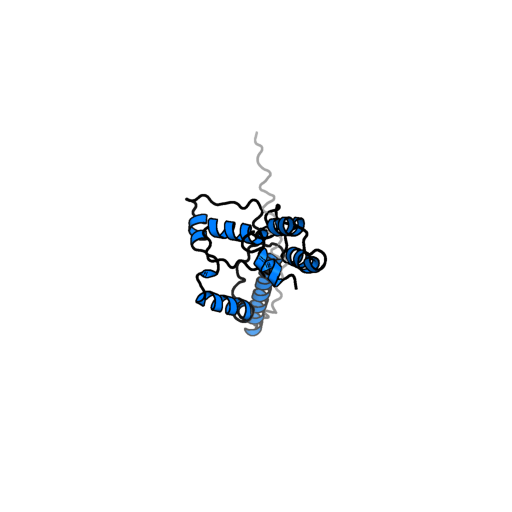50.06 122 GLU A C 1
ATOM 960 O O . GLU A 1 122 ? 1.757 -14.527 -4.989 1.00 50.06 122 GLU A O 1
ATOM 965 N N . ARG A 1 123 ? 0.713 -16.372 -5.728 1.00 58.72 123 ARG A N 1
ATOM 966 C CA . ARG A 1 123 ? 1.801 -17.283 -5.343 1.00 58.72 123 ARG A CA 1
ATOM 967 C C . ARG A 1 123 ? 3.065 -17.015 -6.160 1.00 58.72 123 ARG A C 1
ATOM 969 O O . ARG A 1 123 ? 4.169 -17.120 -5.629 1.00 58.72 123 ARG A O 1
ATOM 976 N N . LYS A 1 124 ? 2.918 -16.608 -7.427 1.00 58.69 124 LYS A N 1
ATOM 977 C CA . LYS A 1 124 ? 4.049 -16.196 -8.272 1.00 58.69 124 LYS A CA 1
ATOM 978 C C . LYS A 1 124 ? 4.661 -14.885 -7.789 1.00 58.69 124 LYS A C 1
ATOM 980 O O . LYS A 1 124 ? 5.879 -14.805 -7.751 1.00 58.69 124 LYS A O 1
ATOM 985 N N . LEU A 1 125 ? 3.863 -13.897 -7.377 1.00 55.41 125 LEU A N 1
ATOM 986 C CA . LEU A 1 125 ? 4.352 -12.630 -6.816 1.00 55.41 125 LEU A CA 1
ATOM 987 C C . LEU A 1 125 ? 5.031 -12.812 -5.459 1.00 55.41 125 LEU A C 1
ATOM 989 O O . LEU A 1 125 ? 6.036 -12.163 -5.195 1.00 55.41 125 LEU A O 1
ATOM 993 N N . GLN A 1 126 ? 4.539 -13.715 -4.612 1.00 56.00 126 GLN A N 1
ATOM 994 C CA . GLN A 1 126 ? 5.200 -14.052 -3.353 1.00 56.00 126 GLN A CA 1
ATOM 995 C C . GLN A 1 126 ? 6.551 -14.732 -3.613 1.00 56.00 126 GLN A C 1
ATOM 997 O O . GLN A 1 126 ? 7.561 -14.328 -3.045 1.00 56.00 126 GLN A O 1
ATOM 1002 N N . ILE A 1 127 ? 6.606 -15.677 -4.558 1.00 61.84 127 ILE A N 1
ATOM 1003 C CA . ILE A 1 127 ? 7.867 -16.268 -5.029 1.00 61.84 127 ILE A CA 1
ATOM 1004 C C . ILE A 1 127 ? 8.779 -15.187 -5.638 1.00 61.84 127 ILE A C 1
ATOM 1006 O O . ILE A 1 127 ? 9.971 -15.174 -5.355 1.00 61.84 127 ILE A O 1
ATOM 1010 N N . LEU A 1 128 ? 8.241 -14.234 -6.401 1.00 58.44 128 LEU A N 1
ATOM 1011 C CA . LEU A 1 128 ? 8.989 -13.122 -6.995 1.00 58.44 128 LEU A CA 1
ATOM 1012 C C . LEU A 1 128 ? 9.492 -12.115 -5.951 1.00 58.44 128 LEU A C 1
ATOM 1014 O O . LEU A 1 128 ? 10.560 -11.553 -6.117 1.00 58.44 128 LEU A O 1
ATOM 1018 N N . ASN A 1 129 ? 8.767 -11.880 -4.864 1.00 57.50 129 ASN A N 1
ATOM 1019 C CA . ASN A 1 129 ? 9.189 -10.952 -3.815 1.00 57.50 129 ASN A CA 1
ATOM 1020 C C . ASN A 1 129 ? 10.166 -11.610 -2.831 1.00 57.50 129 ASN A C 1
ATOM 1022 O O . ASN A 1 129 ? 11.068 -10.944 -2.332 1.00 57.50 129 ASN A O 1
ATOM 1026 N N . THR A 1 130 ? 10.024 -12.915 -2.577 1.00 55.09 130 THR A N 1
ATOM 1027 C CA . THR A 1 130 ? 10.922 -13.687 -1.703 1.00 55.09 130 THR A CA 1
ATOM 1028 C C . THR A 1 130 ? 12.204 -14.110 -2.419 1.00 55.09 130 THR A C 1
ATOM 1030 O O . THR A 1 130 ? 13.279 -14.053 -1.833 1.00 55.09 130 THR A O 1
ATOM 1033 N N . TRP A 1 131 ? 12.108 -14.506 -3.690 1.00 55.03 131 TRP A N 1
ATOM 1034 C CA . TRP A 1 131 ? 13.231 -15.039 -4.465 1.00 55.03 131 TRP A CA 1
ATOM 1035 C C . TRP A 1 131 ? 13.622 -14.172 -5.658 1.00 55.03 131 TRP A C 1
ATOM 1037 O O . TRP A 1 131 ? 14.740 -14.296 -6.138 1.00 55.03 131 TRP A O 1
ATOM 1047 N N . GLY A 1 132 ? 12.763 -13.281 -6.153 1.00 59.66 132 GLY A N 1
ATOM 1048 C CA . GLY A 1 132 ? 13.064 -12.453 -7.326 1.00 59.66 132 GLY A CA 1
ATOM 1049 C C . GLY A 1 132 ? 14.189 -11.438 -7.122 1.00 59.66 132 GLY A C 1
ATOM 1050 O O . GLY A 1 132 ? 14.968 -11.289 -8.051 1.00 59.66 132 GLY A O 1
ATOM 1051 N N . PRO A 1 133 ? 14.421 -10.821 -5.949 1.00 59.59 133 PRO A N 1
ATOM 1052 C CA . PRO A 1 133 ? 15.647 -10.046 -5.739 1.00 59.59 133 PRO A CA 1
ATOM 1053 C C . PRO A 1 133 ? 16.928 -10.890 -5.855 1.00 59.59 133 PRO A C 1
ATOM 1055 O O . PRO A 1 133 ? 17.970 -10.372 -6.241 1.00 59.59 133 PRO A O 1
ATOM 1058 N N . LEU A 1 134 ? 16.848 -12.192 -5.555 1.00 56.16 134 LEU A N 1
ATOM 1059 C CA . LEU A 1 134 ? 17.982 -13.120 -5.566 1.00 56.16 134 LEU A CA 1
ATOM 1060 C C . LEU A 1 134 ? 18.168 -13.821 -6.929 1.00 56.16 134 LEU A C 1
ATOM 1062 O O . LEU A 1 134 ? 19.294 -14.017 -7.369 1.00 56.16 134 LEU A O 1
ATOM 1066 N N . LEU A 1 135 ? 17.071 -14.179 -7.606 1.00 58.09 135 LEU A N 1
ATOM 1067 C CA . LEU A 1 135 ? 17.045 -14.935 -8.870 1.00 58.09 135 LEU A CA 1
ATOM 1068 C C . LEU A 1 135 ? 16.839 -14.047 -10.106 1.00 58.09 135 LEU A C 1
ATOM 1070 O O . LEU A 1 135 ? 17.291 -14.382 -11.196 1.00 58.09 135 LEU A O 1
ATOM 1074 N N . LEU A 1 136 ? 16.157 -12.914 -9.941 1.00 55.03 136 LEU A N 1
ATOM 1075 C CA . LEU A 1 136 ? 15.867 -11.915 -10.976 1.00 55.03 136 LEU A CA 1
ATOM 1076 C C . LEU A 1 136 ? 16.457 -10.544 -10.620 1.00 55.03 136 LEU A C 1
ATOM 1078 O O . LEU A 1 136 ? 16.150 -9.569 -11.293 1.00 55.03 136 LEU A O 1
ATOM 1082 N N . GLY A 1 137 ? 17.320 -10.454 -9.602 1.00 47.78 137 GLY A N 1
ATOM 1083 C CA . GLY A 1 137 ? 18.009 -9.226 -9.189 1.00 47.78 137 GLY A CA 1
ATOM 1084 C C . GLY A 1 137 ? 18.724 -8.463 -10.316 1.00 47.78 137 GLY A C 1
ATOM 1085 O O . GLY A 1 137 ? 18.744 -7.233 -10.264 1.00 47.78 137 GLY A O 1
ATOM 1086 N N . PRO A 1 138 ? 19.236 -9.118 -11.382 1.00 54.16 138 PRO A N 1
ATOM 1087 C CA . PRO A 1 138 ? 19.732 -8.398 -12.556 1.00 54.16 138 PRO A CA 1
ATOM 1088 C C . PRO A 1 138 ? 18.623 -7.790 -13.436 1.00 54.16 138 PRO A C 1
ATOM 1090 O O . PRO A 1 138 ? 18.886 -6.881 -14.219 1.00 54.16 138 PRO A O 1
ATOM 1093 N N . VAL A 1 139 ? 17.381 -8.273 -13.334 1.00 57.03 139 VAL A N 1
ATOM 1094 C CA . VAL A 1 139 ? 16.238 -7.930 -14.194 1.00 57.03 139 VAL A CA 1
ATOM 1095 C C . VAL A 1 139 ? 15.154 -7.198 -13.392 1.00 57.03 139 VAL A C 1
ATOM 1097 O O . VAL A 1 139 ? 14.019 -7.637 -13.263 1.00 57.03 139 VAL A O 1
ATOM 1100 N N . TRP A 1 140 ? 15.530 -6.003 -12.939 1.00 56.91 140 TRP A N 1
ATOM 1101 C CA . TRP A 1 140 ? 14.656 -4.845 -12.713 1.00 56.91 140 TRP A CA 1
ATOM 1102 C C . TRP A 1 140 ? 13.724 -4.853 -11.476 1.00 56.91 140 TRP A C 1
ATOM 1104 O O . TRP A 1 140 ? 12.853 -5.710 -11.336 1.00 56.91 140 TRP A O 1
ATOM 1114 N N . PRO A 1 141 ? 13.792 -3.820 -10.610 1.00 61.44 141 PRO A N 1
ATOM 1115 C CA . PRO A 1 141 ? 12.874 -3.699 -9.485 1.00 61.44 141 PRO A CA 1
ATOM 1116 C C . PRO A 1 141 ? 11.440 -3.460 -9.968 1.00 61.44 141 PRO A C 1
ATOM 1118 O O . PRO A 1 141 ? 11.206 -2.642 -10.873 1.00 61.44 141 PRO A O 1
ATOM 1121 N N . LEU A 1 142 ? 10.478 -4.119 -9.313 1.00 65.00 142 LEU A N 1
ATOM 1122 C CA . LEU A 1 142 ? 9.052 -3.857 -9.501 1.00 65.00 142 LEU A CA 1
ATOM 1123 C C . LEU A 1 142 ? 8.772 -2.360 -9.323 1.00 65.00 142 LEU A C 1
ATOM 1125 O O . LEU A 1 142 ? 9.397 -1.672 -8.511 1.00 65.00 142 LEU A O 1
ATOM 1129 N N . LYS A 1 143 ? 7.859 -1.826 -10.136 1.00 71.06 143 LYS A N 1
ATOM 1130 C CA . LYS A 1 143 ? 7.481 -0.417 -10.052 1.00 71.06 143 LYS A CA 1
ATOM 1131 C C . LYS A 1 143 ? 6.669 -0.198 -8.774 1.00 71.06 143 LYS A C 1
ATOM 1133 O O . LYS A 1 143 ? 5.462 -0.415 -8.771 1.00 71.06 143 LYS A O 1
ATOM 1138 N N . THR A 1 144 ? 7.335 0.259 -7.721 1.00 75.81 144 THR A N 1
ATOM 1139 C CA . THR A 1 144 ? 6.687 0.709 -6.487 1.00 75.81 144 THR A CA 1
ATOM 1140 C C . THR A 1 144 ? 6.205 2.142 -6.662 1.00 75.81 144 THR A C 1
ATOM 1142 O O . THR A 1 144 ? 6.956 3.009 -7.108 1.00 75.81 144 THR A O 1
ATOM 1145 N N . VAL A 1 145 ? 4.940 2.380 -6.330 1.00 82.00 145 VAL A N 1
ATOM 1146 C CA . VAL A 1 145 ? 4.339 3.712 -6.290 1.00 82.00 145 VAL A CA 1
ATOM 1147 C C . VAL A 1 145 ? 3.735 3.883 -4.909 1.00 82.00 145 VAL A C 1
ATOM 1149 O O . VAL A 1 145 ? 2.985 3.022 -4.454 1.00 82.00 145 VAL A O 1
ATOM 1152 N N . PHE A 1 146 ? 4.082 4.978 -4.249 1.00 83.25 146 PHE A N 1
ATOM 1153 C CA . PHE A 1 146 ? 3.532 5.341 -2.955 1.00 83.25 146 PHE A CA 1
ATOM 1154 C C . PHE A 1 146 ? 2.303 6.208 -3.177 1.00 83.25 146 PHE A C 1
ATOM 1156 O O . PHE A 1 146 ? 2.290 7.072 -4.053 1.00 83.25 146 PHE A O 1
ATOM 1163 N N . LEU A 1 147 ? 1.266 5.962 -2.392 1.00 85.56 147 LEU A N 1
ATOM 1164 C CA . LEU A 1 147 ? 0.066 6.777 -2.385 1.00 85.56 147 LEU A CA 1
ATOM 1165 C C . LEU A 1 147 ? 0.074 7.572 -1.083 1.00 85.56 147 LEU A C 1
ATOM 1167 O O . LEU A 1 147 ? 0.132 6.978 -0.007 1.00 85.56 147 LEU A O 1
ATOM 1171 N N . GLU A 1 148 ? 0.074 8.899 -1.184 1.00 88.06 148 GLU A N 1
ATOM 1172 C CA . GLU A 1 148 ? -0.069 9.763 -0.015 1.00 88.06 148 GLU A CA 1
ATOM 1173 C C . GLU A 1 148 ? -1.452 9.537 0.601 1.00 88.06 148 GLU A C 1
ATOM 1175 O O . GLU A 1 148 ? -2.442 9.494 -0.127 1.00 88.06 148 GLU A O 1
ATOM 1180 N N . GLY A 1 149 ? -1.517 9.345 1.919 1.00 87.44 149 GLY A N 1
ATOM 1181 C CA . GLY A 1 149 ? -2.784 9.149 2.621 1.00 87.44 149 GLY A CA 1
ATOM 1182 C C . GLY A 1 149 ? -3.643 10.411 2.594 1.00 87.44 149 GLY A C 1
ATOM 1183 O O . GLY A 1 149 ? -3.119 11.524 2.616 1.00 87.44 149 GLY A O 1
ATOM 1184 N N . ASP A 1 150 ? -4.962 10.229 2.579 1.00 90.50 150 ASP A N 1
ATOM 1185 C CA . ASP A 1 150 ? -5.905 11.332 2.748 1.00 90.50 150 ASP A CA 1
ATOM 1186 C C . ASP A 1 150 ? -5.600 12.072 4.071 1.00 90.50 150 ASP A C 1
ATOM 1188 O O . ASP A 1 150 ? -5.573 11.427 5.130 1.00 90.50 150 ASP A O 1
ATOM 1192 N N . PRO A 1 151 ? -5.351 13.399 4.036 1.00 91.56 151 PRO A N 1
ATOM 1193 C CA . PRO A 1 151 ? -5.047 14.190 5.222 1.00 91.56 151 PRO A CA 1
ATOM 1194 C C . PRO A 1 151 ? -6.067 14.038 6.353 1.00 91.56 151 PRO A C 1
ATOM 1196 O O . PRO A 1 151 ? -5.674 14.133 7.513 1.00 91.56 151 PRO A O 1
ATOM 1199 N N . GLN A 1 152 ? -7.339 13.755 6.043 1.00 92.50 152 GLN A N 1
ATOM 1200 C CA . GLN A 1 152 ? -8.388 13.535 7.043 1.00 92.50 152 GLN A CA 1
ATOM 1201 C C . GLN A 1 152 ? -8.113 12.314 7.936 1.00 92.50 152 GLN A C 1
ATOM 1203 O O . GLN A 1 152 ? -8.515 12.293 9.096 1.00 92.50 152 GLN A O 1
ATOM 1208 N N . TYR A 1 153 ? -7.412 11.304 7.417 1.00 92.31 153 TYR A N 1
ATOM 1209 C CA . TYR A 1 153 ? -7.116 10.059 8.129 1.00 92.31 153 TYR A CA 1
ATOM 1210 C C . TYR A 1 153 ? -5.633 9.916 8.478 1.00 92.31 153 TYR A C 1
ATOM 1212 O O . TYR A 1 153 ? -5.191 8.816 8.809 1.00 92.31 153 TYR A O 1
ATOM 1220 N N . ARG A 1 154 ? -4.859 11.008 8.412 1.00 89.81 154 ARG A N 1
ATOM 1221 C CA . ARG A 1 154 ? -3.410 11.010 8.676 1.00 89.81 154 ARG A CA 1
ATOM 1222 C C . ARG A 1 154 ? -3.063 10.436 10.049 1.00 89.81 154 ARG A C 1
ATOM 1224 O O . ARG A 1 154 ? -2.094 9.692 10.167 1.00 89.81 154 ARG A O 1
ATOM 1231 N N . ASP A 1 155 ? -3.869 10.762 11.053 1.00 91.25 155 ASP A N 1
ATOM 1232 C CA . ASP A 1 155 ? -3.639 10.347 12.439 1.00 91.25 155 ASP A CA 1
ATOM 1233 C C . ASP A 1 155 ? -4.287 8.988 12.765 1.00 91.25 155 ASP A C 1
ATOM 1235 O O . ASP A 1 155 ? -4.103 8.438 13.852 1.00 91.25 155 ASP A O 1
ATOM 1239 N N . VAL A 1 156 ? -5.014 8.396 11.811 1.00 91.38 156 VAL A N 1
ATOM 1240 C CA . VAL A 1 156 ? -5.662 7.094 11.978 1.00 91.38 156 VAL A CA 1
ATOM 1241 C C . VAL A 1 156 ? -4.680 5.986 11.616 1.00 91.38 156 VAL A C 1
ATOM 1243 O O . VAL A 1 156 ? -4.278 5.835 10.464 1.00 91.38 156 VAL A O 1
ATOM 1246 N N . SER A 1 157 ? -4.332 5.154 12.597 1.00 90.88 157 SER A N 1
ATOM 1247 C CA . SER A 1 157 ? -3.465 3.991 12.393 1.00 90.88 157 SER A CA 1
ATOM 1248 C C . SER A 1 157 ? -4.035 2.736 13.045 1.00 90.88 157 SER A C 1
ATOM 1250 O O . SER A 1 157 ? -4.705 2.798 14.078 1.00 90.88 157 SER A O 1
ATOM 1252 N N . SER A 1 158 ? -3.703 1.557 12.513 1.00 90.19 158 SER A N 1
ATOM 1253 C CA . SER A 1 158 ? -4.062 0.286 13.159 1.00 90.19 158 SER A CA 1
ATOM 1254 C C . SER A 1 158 ? -3.497 0.154 14.580 1.00 90.19 158 SER A C 1
ATOM 1256 O O . SER A 1 158 ? -4.035 -0.589 15.394 1.00 90.19 158 SER A O 1
ATOM 1258 N N . THR A 1 159 ? -2.395 0.839 14.904 1.00 91.44 159 THR A N 1
ATOM 1259 C CA . THR A 1 159 ? -1.856 0.884 16.274 1.00 91.44 159 THR A CA 1
ATOM 1260 C C . THR A 1 159 ? -2.747 1.708 17.196 1.00 91.44 159 THR A C 1
ATOM 1262 O O . THR A 1 159 ? -3.031 1.250 18.297 1.00 91.44 159 THR A O 1
ATOM 1265 N N . LEU A 1 160 ? -3.245 2.859 16.731 1.00 92.00 160 LEU A N 1
ATOM 1266 C CA . LEU A 1 160 ? -4.191 3.687 17.481 1.00 92.00 160 LEU A CA 1
ATOM 1267 C C . LEU A 1 160 ? -5.484 2.916 17.779 1.00 92.00 160 LEU A C 1
ATOM 1269 O O . LEU A 1 160 ? -5.919 2.850 18.928 1.00 92.00 160 LEU A O 1
ATOM 1273 N N . VAL A 1 161 ? -6.043 2.246 16.765 1.00 92.50 161 VAL A N 1
ATOM 1274 C CA . VAL A 1 161 ? -7.246 1.414 16.928 1.00 92.50 161 VAL A CA 1
ATOM 1275 C C . VAL A 1 161 ? -7.021 0.329 17.984 1.00 92.50 161 VAL A C 1
ATOM 1277 O O . VAL A 1 161 ? -7.850 0.138 18.874 1.00 92.50 161 VAL A O 1
ATOM 1280 N N . ARG A 1 162 ? -5.867 -0.347 17.939 1.00 91.94 162 ARG A N 1
ATOM 1281 C CA . ARG A 1 162 ? -5.493 -1.353 18.941 1.00 91.94 162 ARG A CA 1
ATOM 1282 C C . ARG A 1 162 ? -5.322 -0.752 20.331 1.00 91.94 162 ARG A C 1
ATOM 1284 O O . ARG A 1 162 ? -5.791 -1.360 21.285 1.00 91.94 162 ARG A O 1
ATOM 1291 N N . SER A 1 163 ? -4.706 0.426 20.463 1.00 91.12 163 SER A N 1
ATOM 1292 C CA . SER A 1 163 ? -4.557 1.074 21.771 1.00 91.12 163 SER A CA 1
ATOM 1293 C C . SER A 1 163 ? -5.909 1.434 22.382 1.00 91.12 163 SER A C 1
ATOM 1295 O O . SER A 1 163 ? -6.139 1.131 23.552 1.00 91.12 163 SER A O 1
ATOM 1297 N N . ILE A 1 164 ? -6.832 1.965 21.575 1.00 89.81 164 ILE A N 1
ATOM 1298 C CA . ILE A 1 164 ? -8.201 2.281 21.996 1.00 89.81 164 ILE A CA 1
ATOM 1299 C C . ILE A 1 164 ? -8.912 0.998 22.444 1.00 89.81 164 ILE A C 1
ATOM 1301 O O . ILE A 1 164 ? -9.448 0.943 23.549 1.00 89.81 164 ILE A O 1
ATOM 1305 N N . CYS A 1 165 ? -8.827 -0.082 21.661 1.00 89.81 165 CYS A N 1
ATOM 1306 C CA . CYS A 1 165 ? -9.388 -1.382 22.042 1.00 89.81 165 CYS A CA 1
ATOM 1307 C C . CYS A 1 165 ? -8.774 -1.957 23.323 1.00 89.81 165 CYS A C 1
ATOM 1309 O O . CYS A 1 165 ? -9.513 -2.408 24.189 1.00 89.81 165 CYS A O 1
ATOM 1311 N N . SER A 1 166 ? -7.456 -1.887 23.503 1.00 88.00 166 SER A N 1
ATOM 1312 C CA . SER A 1 166 ? -6.802 -2.410 24.710 1.00 88.00 166 SER A CA 1
ATOM 1313 C C . SER A 1 166 ? -7.163 -1.622 25.978 1.00 88.00 166 SER A C 1
ATOM 1315 O O . SER A 1 166 ? -7.253 -2.188 27.069 1.00 88.00 166 SER A O 1
ATOM 1317 N N . ASN A 1 167 ? -7.446 -0.321 25.840 1.00 83.88 167 ASN A N 1
ATOM 1318 C CA . ASN A 1 167 ? -7.867 0.537 26.947 1.00 83.88 167 ASN A CA 1
ATOM 1319 C C . ASN A 1 167 ? -9.324 0.280 27.384 1.00 83.88 167 ASN A C 1
ATOM 1321 O O . ASN A 1 167 ? -9.667 0.596 28.526 1.00 83.88 167 ASN A O 1
ATOM 1325 N N . ARG A 1 168 ? -10.142 -0.390 26.548 1.00 71.75 168 ARG A N 1
ATOM 1326 C CA . ARG A 1 168 ? -11.537 -0.811 26.827 1.00 71.75 168 ARG A CA 1
ATOM 1327 C C . ARG A 1 168 ? -11.697 -1.505 28.177 1.00 71.75 168 ARG A C 1
ATOM 1329 O O . ARG A 1 168 ? -12.739 -1.377 28.814 1.00 71.75 168 ARG A O 1
ATOM 1336 N N . ARG A 1 169 ? -10.664 -2.212 28.649 1.00 64.62 169 ARG A N 1
ATOM 1337 C CA . ARG A 1 169 ? -10.702 -2.941 29.925 1.00 64.62 169 ARG A CA 1
ATOM 1338 C C . ARG A 1 169 ? -11.012 -2.045 31.131 1.00 64.62 169 ARG A C 1
ATOM 1340 O O . ARG A 1 169 ? -11.459 -2.562 32.149 1.00 64.62 169 ARG A O 1
ATOM 1347 N N . ARG A 1 170 ? -10.774 -0.731 31.037 1.00 62.94 170 ARG A N 1
ATOM 1348 C CA . ARG A 1 170 ? -10.999 0.217 32.139 1.00 62.94 170 ARG A CA 1
ATOM 1349 C C . ARG A 1 170 ? -12.385 0.874 32.136 1.00 62.94 170 ARG A C 1
ATOM 1351 O O . ARG A 1 170 ? -12.788 1.363 33.183 1.00 62.94 170 ARG A O 1
ATOM 1358 N N . GLU A 1 17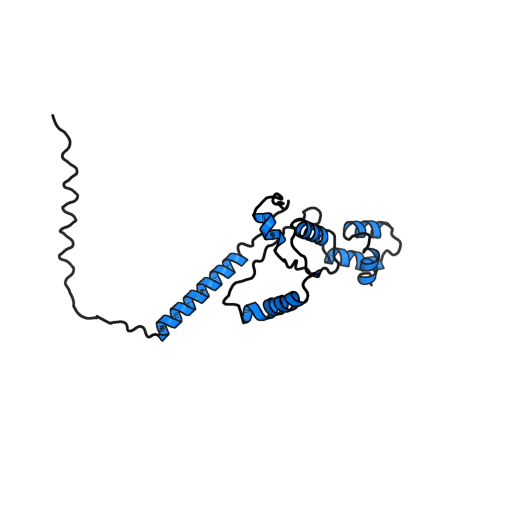1 ? -13.116 0.859 31.018 1.00 66.25 171 GLU A N 1
ATOM 1359 C CA . GLU A 1 171 ? -14.332 1.674 30.819 1.00 66.25 171 GLU A CA 1
ATOM 1360 C C . GLU A 1 171 ? -15.500 0.887 30.193 1.00 66.25 171 GLU A C 1
ATOM 1362 O O . GLU A 1 171 ? -16.195 1.363 29.292 1.00 66.25 171 GLU A O 1
ATOM 1367 N N . LEU A 1 172 ? -15.738 -0.346 30.653 1.00 61.94 172 LEU A N 1
ATOM 1368 C CA . LEU A 1 172 ? -16.919 -1.114 30.242 1.00 61.94 172 LEU A CA 1
ATOM 1369 C C . LEU A 1 172 ? -18.207 -0.350 30.609 1.00 61.94 172 LEU A C 1
ATOM 1371 O O . LEU A 1 172 ? -18.579 -0.284 31.778 1.00 61.94 172 LEU A O 1
ATOM 1375 N N . GLY A 1 173 ? -18.882 0.209 29.599 1.00 66.69 173 GLY A N 1
ATOM 1376 C CA . GLY A 1 173 ? -20.172 0.899 29.733 1.00 66.69 173 GLY A CA 1
ATOM 1377 C C . GLY A 1 173 ? -20.197 2.356 29.262 1.00 66.69 173 GLY A C 1
ATOM 1378 O O . GLY A 1 173 ? -21.269 2.954 29.269 1.00 66.69 173 GLY A O 1
ATOM 1379 N N . ASN A 1 174 ? -19.065 2.929 28.838 1.00 75.00 174 ASN A N 1
ATOM 1380 C CA . ASN A 1 174 ? -19.023 4.299 28.325 1.00 75.00 174 ASN A CA 1
ATOM 1381 C C . ASN A 1 174 ? -19.454 4.348 26.837 1.00 75.00 174 ASN A C 1
ATOM 1383 O O . ASN A 1 174 ? -18.722 3.830 25.990 1.00 75.00 174 ASN A O 1
ATOM 1387 N N . PRO A 1 175 ? -20.608 4.948 26.479 1.00 77.31 175 PRO A N 1
ATOM 1388 C CA . PRO A 1 175 ? -21.071 5.021 25.088 1.00 77.31 175 PRO A CA 1
ATOM 1389 C C . PRO A 1 175 ? -20.130 5.834 24.185 1.00 77.31 175 PRO A C 1
ATOM 1391 O O . PRO A 1 175 ? -20.026 5.541 22.995 1.00 77.31 175 PRO A O 1
ATOM 1394 N N . THR A 1 176 ? -19.379 6.780 24.757 1.00 82.44 176 THR A N 1
ATOM 1395 C CA . THR A 1 176 ? -18.409 7.634 24.050 1.00 82.44 176 THR A CA 1
ATOM 1396 C C . THR A 1 176 ? -17.308 6.826 23.354 1.00 82.44 176 THR A C 1
ATOM 1398 O O . THR A 1 176 ? -16.778 7.232 22.325 1.00 82.44 176 THR A O 1
ATOM 1401 N N . TYR A 1 177 ? -16.991 5.638 23.875 1.00 81.31 177 TYR A N 1
ATOM 1402 C CA . TYR A 1 177 ? -15.973 4.755 23.309 1.00 81.31 177 TYR A CA 1
ATOM 1403 C C . TYR A 1 177 ? -16.345 4.219 21.917 1.00 81.31 177 TYR A C 1
ATOM 1405 O O . TYR A 1 177 ? -15.506 4.161 21.017 1.00 81.31 177 TYR A O 1
ATOM 1413 N N . LEU A 1 178 ? -17.604 3.802 21.739 1.00 82.81 178 LEU A N 1
ATOM 1414 C CA . LEU A 1 178 ? -18.070 3.267 20.457 1.00 82.81 178 LEU A CA 1
ATOM 1415 C C . LEU A 1 178 ? -18.105 4.364 19.395 1.00 82.81 178 LEU A C 1
ATOM 1417 O O . LEU A 1 178 ? -17.772 4.101 18.241 1.00 82.81 178 LEU A O 1
ATOM 1421 N N . GLU A 1 179 ? -18.438 5.588 19.802 1.00 87.12 179 GLU A N 1
ATOM 1422 C CA . GLU A 1 179 ? -18.390 6.762 18.937 1.00 87.12 179 GLU A CA 1
ATOM 1423 C C . GLU A 1 179 ? -16.952 7.037 18.474 1.00 87.12 179 GLU A C 1
ATOM 1425 O O . GLU A 1 179 ? -16.704 7.108 17.270 1.00 87.12 179 GLU A O 1
ATOM 1430 N N . GLU A 1 180 ? -15.975 7.051 19.389 1.00 88.94 180 GLU A N 1
ATOM 1431 C CA . GLU A 1 180 ? -14.559 7.230 19.040 1.00 88.94 180 GLU A CA 1
ATOM 1432 C C . GLU A 1 180 ? -14.051 6.154 18.071 1.00 88.94 180 GLU A C 1
ATOM 1434 O O . GLU A 1 180 ? -13.400 6.461 17.071 1.00 88.94 180 GLU A O 1
ATOM 1439 N N . LEU A 1 181 ? -14.394 4.886 18.311 1.00 89.94 181 LEU A N 1
ATOM 1440 C CA . LEU A 1 181 ? -13.966 3.785 17.454 1.00 89.94 181 LEU A CA 1
ATOM 1441 C C . LEU A 1 181 ? -14.647 3.818 16.073 1.00 89.94 181 LEU A C 1
ATOM 1443 O O . LEU A 1 181 ? -13.991 3.531 15.067 1.00 89.94 181 LEU A O 1
ATOM 1447 N N . SER A 1 182 ? -15.919 4.220 16.000 1.00 91.06 182 SER A N 1
ATOM 1448 C CA . SER A 1 182 ? -16.665 4.363 14.737 1.00 91.06 182 SER A CA 1
ATOM 1449 C C . SER A 1 182 ? -16.078 5.433 13.805 1.00 91.06 182 SER A C 1
ATOM 1451 O O . SER A 1 182 ? -16.151 5.316 12.579 1.00 91.06 182 SER A O 1
ATOM 1453 N N . MET A 1 183 ? -15.394 6.437 14.369 1.00 92.31 183 MET A N 1
ATOM 1454 C CA . MET A 1 183 ? -14.658 7.434 13.587 1.00 92.31 183 MET A CA 1
ATOM 1455 C C . MET A 1 183 ? -13.391 6.865 12.932 1.00 92.31 183 MET A C 1
ATOM 1457 O O . MET A 1 183 ? -12.879 7.445 11.974 1.00 92.31 183 MET A O 1
ATOM 1461 N N . LEU A 1 184 ? -12.869 5.733 13.419 1.00 93.56 184 LEU A N 1
ATOM 1462 C CA . LEU A 1 184 ? -11.603 5.147 12.964 1.00 93.56 184 LEU A CA 1
ATOM 1463 C C . LEU A 1 184 ? -11.802 3.925 12.065 1.00 93.56 184 LEU A C 1
ATOM 1465 O O . LEU A 1 184 ? -11.042 3.733 11.112 1.00 93.56 184 LEU A O 1
ATOM 1469 N N . VAL A 1 185 ? -12.824 3.114 12.331 1.00 94.31 185 VAL A N 1
ATOM 1470 C CA . VAL A 1 185 ? -13.154 1.912 11.555 1.00 94.31 185 VAL A CA 1
ATOM 1471 C C . VAL A 1 185 ? -14.629 1.925 11.140 1.00 94.31 185 VAL A C 1
ATOM 1473 O O . VAL A 1 185 ? -15.440 2.548 11.818 1.00 94.31 185 VAL A O 1
ATOM 1476 N N . PRO A 1 186 ? -15.018 1.238 10.051 1.00 93.44 186 PRO A N 1
ATOM 1477 C CA . PRO A 1 186 ? -16.425 1.147 9.671 1.00 93.44 186 PRO A CA 1
ATOM 1478 C C . PRO A 1 186 ? -17.285 0.540 10.773 1.00 93.44 186 PRO A C 1
ATOM 1480 O O . PRO A 1 186 ? -16.913 -0.488 11.336 1.00 93.44 186 PRO A O 1
ATOM 1483 N N . GLU A 1 187 ? -18.479 1.095 10.979 1.00 91.00 187 GLU A N 1
ATOM 1484 C CA . GLU A 1 187 ? -19.454 0.618 11.973 1.00 91.00 187 GLU A CA 1
ATOM 1485 C C . GLU A 1 187 ? -19.677 -0.898 11.895 1.00 91.00 187 GLU A C 1
ATOM 1487 O O . GLU A 1 187 ? -19.633 -1.592 12.905 1.00 91.00 187 GLU A O 1
ATOM 1492 N N . SER A 1 188 ? -19.787 -1.434 10.674 1.00 89.62 188 SER A N 1
ATOM 1493 C CA . SER A 1 188 ? -19.982 -2.871 10.416 1.00 89.62 188 SER A CA 1
ATOM 1494 C C . SER A 1 188 ? -18.905 -3.800 10.992 1.00 89.62 188 SER A C 1
ATOM 1496 O O . SER A 1 188 ? -19.159 -4.990 11.151 1.00 89.62 188 SER A O 1
ATOM 1498 N N . VAL A 1 189 ? -17.700 -3.290 11.275 1.00 90.62 189 VAL A N 1
ATOM 1499 C CA . VAL A 1 189 ? -16.590 -4.082 11.826 1.00 90.62 189 VAL A CA 1
ATOM 1500 C C . VAL A 1 189 ? -16.198 -3.648 13.233 1.00 90.62 189 VAL A C 1
ATOM 1502 O O . VAL A 1 189 ? -15.292 -4.258 13.796 1.00 90.62 189 VAL A O 1
ATOM 1505 N N . VAL A 1 190 ? -16.859 -2.633 13.807 1.00 91.00 190 VAL A N 1
ATOM 1506 C CA . VAL A 1 190 ? -16.541 -2.109 15.144 1.00 91.00 190 VAL A CA 1
ATOM 1507 C C . VAL A 1 190 ? -16.562 -3.243 16.157 1.00 91.00 190 VAL A C 1
ATOM 1509 O O . VAL A 1 190 ? -15.513 -3.538 16.715 1.00 91.00 190 VAL A O 1
ATOM 1512 N N . GLU A 1 191 ? -17.685 -3.950 16.309 1.00 88.00 191 GLU A N 1
ATOM 1513 C CA . GLU A 1 191 ? -17.825 -5.034 17.296 1.00 88.00 191 GLU A CA 1
ATOM 1514 C C . GLU A 1 191 ? -16.757 -6.124 17.125 1.00 88.00 191 GLU A C 1
ATOM 1516 O O . GLU A 1 191 ? -16.103 -6.519 18.087 1.00 88.00 191 GLU A O 1
ATOM 1521 N N . MET A 1 192 ? -16.499 -6.545 15.883 1.00 90.38 192 MET A N 1
ATOM 1522 C CA . MET A 1 192 ? -15.492 -7.564 15.573 1.00 90.38 192 MET A CA 1
ATOM 1523 C C . MET A 1 192 ? -14.075 -7.112 15.954 1.00 90.38 192 MET A C 1
ATOM 1525 O O . MET A 1 192 ? -13.304 -7.881 16.529 1.00 90.38 192 MET A O 1
ATOM 1529 N N . VAL A 1 193 ? -13.722 -5.863 15.640 1.00 90.75 193 VAL A N 1
ATOM 1530 C CA . VAL A 1 193 ? -12.439 -5.264 16.021 1.00 90.75 193 VAL A CA 1
ATOM 1531 C C . VAL A 1 193 ? -12.355 -5.155 17.542 1.00 90.75 193 VAL A C 1
ATOM 1533 O O . VAL A 1 193 ? -11.350 -5.539 18.142 1.00 90.75 193 VAL A O 1
ATOM 1536 N N . THR A 1 194 ? -13.422 -4.696 18.187 1.00 89.31 194 THR A N 1
ATOM 1537 C CA . THR A 1 194 ? -13.469 -4.569 19.638 1.00 89.31 194 THR A CA 1
ATOM 1538 C C . THR A 1 194 ? -13.299 -5.925 20.338 1.00 89.31 194 THR A C 1
ATOM 1540 O O . THR A 1 194 ? -12.617 -6.006 21.360 1.00 89.31 194 THR A O 1
ATOM 1543 N N . ASP A 1 195 ? -13.856 -7.002 19.790 1.00 89.25 195 ASP A N 1
ATOM 1544 C CA . ASP A 1 195 ? -13.751 -8.350 20.356 1.00 89.25 195 ASP A CA 1
ATOM 1545 C C . ASP A 1 195 ? -12.395 -9.018 20.103 1.00 89.25 195 ASP A C 1
ATOM 1547 O O . ASP A 1 195 ? -11.914 -9.796 20.938 1.00 89.25 195 ASP A O 1
ATOM 1551 N N . ALA A 1 196 ? -11.760 -8.708 18.969 1.00 90.56 196 ALA A N 1
ATOM 1552 C CA . ALA A 1 196 ? -10.442 -9.221 18.614 1.00 90.56 196 ALA A CA 1
ATOM 1553 C C . ALA A 1 196 ? -9.314 -8.560 19.423 1.00 90.56 196 ALA A C 1
ATOM 1555 O O . ALA A 1 196 ? -8.395 -9.248 19.866 1.00 90.56 196 ALA A O 1
ATOM 1556 N N . TYR A 1 197 ? -9.379 -7.239 19.623 1.00 89.69 197 TYR A N 1
ATOM 1557 C CA . TYR A 1 197 ? -8.291 -6.456 20.229 1.00 89.69 197 TYR A CA 1
ATOM 1558 C C . TYR A 1 197 ? -8.597 -5.926 21.630 1.00 89.69 197 TYR A C 1
ATOM 1560 O O . TYR A 1 197 ? -7.729 -5.315 22.247 1.00 89.69 197 TYR A O 1
ATOM 1568 N N . GLY A 1 198 ? -9.813 -6.127 22.139 1.00 82.62 198 GLY A N 1
ATOM 1569 C CA . GLY A 1 198 ? -10.210 -5.702 23.482 1.00 82.62 198 GLY A CA 1
ATOM 1570 C C . GLY A 1 198 ? -9.850 -6.677 24.608 1.00 82.62 198 GLY A C 1
ATOM 1571 O O . GLY A 1 198 ? -10.370 -6.511 25.711 1.00 82.62 198 GLY A O 1
ATOM 1572 N N . ARG A 1 199 ? -9.035 -7.705 24.334 1.00 75.31 199 ARG A N 1
ATOM 1573 C CA . ARG A 1 199 ? -8.647 -8.757 25.292 1.00 75.31 199 ARG A CA 1
ATOM 1574 C C . ARG A 1 199 ? -7.347 -8.441 26.024 1.00 75.31 199 ARG A C 1
ATOM 1576 O O . ARG A 1 199 ? -6.407 -7.958 25.359 1.00 75.31 199 ARG A O 1
#